Protein AF-0000000072235091 (afdb_homodimer)

Nearest PDB structures (foldseek):
  2puk-assembly2_G  TM=6.237E-01  e=8.351E-03  Spinacia oleracea
  3hyp-assembly1_A  TM=5.602E-01  e=1.014E-02  Bacteroides fragilis
  4kca-assembly1_A  TM=6.164E-01  e=2.356E-02  Bos taurus
  5xoc-assembly1_B  TM=5.215E-01  e=1.597E-02  Escherichia coli K-12
  4x43-assembly1_A  TM=4.822E-01  e=1.155E-02  Escherichia coli K-12

Radius of gyration: 35.26 Å; Cα contacts (8 Å, |Δi|>4): 481; chains: 2; bounding box: 138×72×105 Å

Sequence (340 aa):
MNLRKPPIRRGFSKASVYTVVVVVLFICLWFMSDNKWSIARLLSFSLPSCKNGKGTCFYVEGFQGCGFFRTAACLAQKLEEQHQGEVKVFVTMRSRESWPQALEETKKHIPGAEEHRTSPIVYEGCPSEDRKAPTCFKFVGGFTEFFQEATKRFGPVDLTDCAKFQAQRLMNLRKPPIRRGFSKASVYTVVVVVLFICLWFMSDNKWSIARLLSFSLPSCKNGKGTCFYVEGFQGCGFFRTAACLAQKLEEQHQGEVKVFVTMRSRESWPQALEETKKHIPGAEEHRTSPIVYEGCPSEDRKAPTCFKFVGGFTEFFQEATKRFGPVDLTDCAKFQAQRL

Solvent-accessible surface area (backbone atoms only — not comparable to full-atom values): 19218 Å² total; per-residue (Å²): 136,84,82,76,76,79,83,80,78,79,77,78,70,72,64,63,60,53,56,51,50,51,51,52,50,48,50,53,48,47,56,56,57,68,46,72,65,51,59,63,62,71,64,48,66,69,68,77,77,68,65,52,31,80,74,46,24,42,37,43,36,30,25,70,88,37,48,49,20,52,32,41,48,43,51,43,44,50,49,24,67,73,32,65,94,49,36,45,56,44,29,33,48,33,43,74,86,49,32,69,60,52,51,58,59,53,34,76,60,23,64,85,31,78,83,68,83,66,64,15,44,31,32,33,46,18,37,26,95,90,40,91,56,41,73,46,45,42,58,58,36,39,43,68,46,41,52,52,52,46,30,72,77,71,41,86,75,90,53,75,88,26,66,42,58,45,51,71,72,98,137,86,79,76,75,80,81,82,78,80,75,77,69,71,64,62,60,52,54,53,52,52,50,52,50,47,50,54,47,46,55,55,57,69,44,72,65,50,59,63,63,73,63,49,64,69,65,77,77,69,64,53,29,81,73,46,24,41,38,40,36,28,27,71,87,38,48,50,21,51,31,41,48,43,51,42,46,50,48,22,66,76,33,65,94,48,34,45,58,45,29,33,47,33,45,74,86,50,33,67,59,52,50,58,59,53,34,77,61,22,64,86,32,78,81,67,84,64,63,16,44,29,33,33,46,18,37,26,97,89,38,91,56,41,74,45,45,43,56,59,37,39,43,67,47,42,51,51,52,46,30,73,75,72,42,86,75,88,53,74,86,24,68,41,57,48,52,71,75,97

Foldseek 3Di:
DPPPDPPPPPPPDPPVVVVVVVVVVVVVVVVVVPPVVVPPVVPCPVPPPFDFDDAKEKEKEFEDPDQQSQLLVVVLVQLCVVVPPHYHYHYHYDHPVCGQVVLVVVQVQEPPCVPADDHIWMWITHHDPVDPDTPHIYGQHTSVSSQVVSCVPPNHDDRCVTVVVVVVVD/DPPPDPPPPPPPDPPVVVVVVVVVVVVVVVVVVVPVVVPPVVPCPVPPPFDFDDAKEKEKEFEDPDQQSQLLVVVLVQLCVVVPPHYHYHYHYDHPVCGQVVLVVVQVQEPPCVPADDHIWMWITHHDPVDPDTPHIYGQGTSVSSQVVSCVPPNHDDRCVTVVVVVVVD

Organism: Galdieria sulphuraria (NCBI:txid130081)

pLDDT: mean 78.65, std 23.41, range [26.77, 98.88]

Structure (mmCIF, N/CA/C/O backbone):
data_AF-0000000072235091-model_v1
#
loop_
_entity.id
_entity.type
_entity.pdbx_description
1 polymer 'Uncharacterized protein'
#
loop_
_atom_site.group_PDB
_atom_site.id
_atom_site.type_symbol
_atom_site.label_atom_id
_atom_site.label_alt_id
_atom_site.label_comp_id
_atom_site.label_asym_id
_atom_site.label_entity_id
_atom_site.label_seq_id
_atom_site.pdbx_PDB_ins_code
_atom_site.Cartn_x
_atom_site.Cartn_y
_atom_site.Cartn_z
_atom_site.occupancy
_atom_site.B_iso_or_equiv
_atom_site.auth_seq_id
_atom_site.auth_comp_id
_atom_site.auth_asym_id
_atom_site.auth_atom_id
_atom_site.pdbx_PDB_model_num
ATOM 1 N N . MET A 1 1 ? 81.375 -1.962 63.594 1 30.17 1 MET A N 1
ATOM 2 C CA . MET A 1 1 ? 81.375 -2.076 62.156 1 30.17 1 MET A CA 1
ATOM 3 C C . MET A 1 1 ? 80.312 -3.035 61.656 1 30.17 1 MET A C 1
ATOM 5 O O . MET A 1 1 ? 80.25 -4.172 62.125 1 30.17 1 MET A O 1
ATOM 9 N N . ASN A 1 2 ? 79.125 -2.416 61.125 1 31.86 2 ASN A N 1
ATOM 10 C CA . ASN A 1 2 ? 77.812 -2.715 60.688 1 31.86 2 ASN A CA 1
ATOM 11 C C . ASN A 1 2 ? 77.812 -3.648 59.469 1 31.86 2 ASN A C 1
ATOM 13 O O . ASN A 1 2 ? 78.312 -3.289 58.406 1 31.86 2 ASN A O 1
ATOM 17 N N . LEU A 1 3 ? 78.062 -4.926 59.656 1 32.47 3 LEU A N 1
ATOM 18 C CA . LEU A 1 3 ? 78.125 -5.98 58.656 1 32.47 3 LEU A CA 1
ATOM 19 C C . LEU A 1 3 ? 76.875 -6 57.812 1 32.47 3 LEU A C 1
ATOM 21 O O . LEU A 1 3 ? 75.75 -6.137 58.344 1 32.47 3 LEU A O 1
ATOM 25 N N . ARG A 1 4 ? 76.75 -5.191 56.656 1 35.38 4 ARG A N 1
ATOM 26 C CA . ARG A 1 4 ? 75.812 -4.98 55.594 1 35.38 4 ARG A CA 1
ATOM 27 C C . ARG A 1 4 ? 75.438 -6.301 54.938 1 35.38 4 ARG A C 1
ATOM 29 O O . ARG A 1 4 ? 76.312 -7.008 54.406 1 35.38 4 ARG A O 1
ATOM 36 N N . LYS A 1 5 ? 74.5 -7.109 55.531 1 38.72 5 LYS A N 1
ATOM 37 C CA . LYS A 1 5 ? 74.062 -8.391 54.969 1 38.72 5 LYS A CA 1
ATOM 38 C C . LYS A 1 5 ? 73.688 -8.25 53.5 1 38.72 5 LYS A C 1
ATOM 40 O O . LYS A 1 5 ? 73 -7.297 53.125 1 38.72 5 LYS A O 1
ATOM 45 N N . PRO A 1 6 ? 74.375 -8.812 52.469 1 41.28 6 PRO A N 1
ATOM 46 C CA . PRO A 1 6 ? 74.188 -8.68 51.031 1 41.28 6 PRO A CA 1
ATOM 47 C C . PRO A 1 6 ? 72.75 -9.141 50.625 1 41.28 6 PRO A C 1
ATOM 49 O O . PRO A 1 6 ? 72.188 -10.016 51.281 1 41.28 6 PRO A O 1
ATOM 52 N N . PRO A 1 7 ? 71.812 -8.242 50.094 1 41.94 7 PRO A N 1
ATOM 53 C CA . PRO A 1 7 ? 70.438 -8.523 49.688 1 41.94 7 PRO A CA 1
ATOM 54 C C . PRO A 1 7 ? 70.375 -9.609 48.594 1 41.94 7 PRO A C 1
ATOM 56 O O . PRO A 1 7 ? 71.188 -9.641 47.688 1 41.94 7 PRO A O 1
ATOM 59 N N . ILE A 1 8 ? 70.125 -10.891 48.969 1 36.16 8 ILE A N 1
ATOM 60 C CA . ILE A 1 8 ? 69.938 -12.055 48.094 1 36.16 8 ILE A CA 1
ATOM 61 C C . ILE A 1 8 ? 68.875 -11.789 47.062 1 36.16 8 ILE A C 1
ATOM 63 O O . ILE A 1 8 ? 67.75 -11.484 47.406 1 36.16 8 ILE A O 1
ATOM 67 N N . ARG A 1 9 ? 69.188 -11.227 45.844 1 34.44 9 ARG A N 1
ATOM 68 C CA . ARG A 1 9 ? 68.375 -10.977 44.656 1 34.44 9 ARG A CA 1
ATOM 69 C C . ARG A 1 9 ? 67.75 -12.273 44.156 1 34.44 9 ARG A C 1
ATOM 71 O O . ARG A 1 9 ? 68.438 -13.195 43.781 1 34.44 9 ARG A O 1
ATOM 78 N N . ARG A 1 10 ? 66.75 -12.93 44.844 1 35.88 10 ARG A N 1
ATOM 79 C CA . ARG A 1 10 ? 66.125 -14.141 44.375 1 35.88 10 ARG A CA 1
ATOM 80 C C . ARG A 1 10 ? 65.438 -13.898 43.031 1 35.88 10 ARG A C 1
ATOM 82 O O . ARG A 1 10 ? 64.562 -13.016 42.906 1 35.88 10 ARG A O 1
ATOM 89 N N . GLY A 1 11 ? 66.25 -13.938 41.875 1 33.22 11 GLY A N 1
ATOM 90 C CA . GLY A 1 11 ? 65.75 -13.883 40.531 1 33.22 11 GLY A CA 1
ATOM 91 C C . GLY A 1 11 ? 64.688 -14.969 40.219 1 33.22 11 GLY A C 1
ATOM 92 O O . GLY A 1 11 ? 65 -16.156 40.406 1 33.22 11 GLY A O 1
ATOM 93 N N . PHE A 1 12 ? 63.438 -14.82 40.625 1 39.56 12 PHE A N 1
ATOM 94 C CA . PHE A 1 12 ? 62.344 -15.711 40.281 1 39.56 12 PHE A CA 1
ATOM 95 C C . PHE A 1 12 ? 62.281 -15.93 38.75 1 39.56 12 PHE A C 1
ATOM 97 O O . PHE A 1 12 ? 62.375 -14.977 38 1 39.56 12 PHE A O 1
ATOM 104 N N . SER A 1 13 ? 62.781 -17.109 38.312 1 35.25 13 SER A N 1
ATOM 105 C CA . SER A 1 13 ? 62.875 -17.578 36.938 1 35.25 13 SER A CA 1
ATOM 106 C C . SER A 1 13 ? 61.5 -17.562 36.25 1 35.25 13 SER A C 1
ATOM 108 O O . SER A 1 13 ? 60.5 -17.891 36.875 1 35.25 13 SER A O 1
ATOM 110 N N . LYS A 1 14 ? 61.406 -16.781 35.125 1 48.28 14 LYS A N 1
ATOM 111 C CA . LYS A 1 14 ? 60.344 -16.484 34.156 1 48.28 14 LYS A CA 1
ATOM 112 C C . LYS A 1 14 ? 59.719 -17.766 33.594 1 48.28 14 LYS A C 1
ATOM 114 O O . LYS A 1 14 ? 58.719 -17.719 32.906 1 48.28 14 LYS A O 1
ATOM 119 N N . ALA A 1 15 ? 60.312 -18.922 33.906 1 52.16 15 ALA A N 1
ATOM 120 C CA . ALA A 1 15 ? 59.844 -20.125 33.219 1 52.16 15 ALA A CA 1
ATOM 121 C C . ALA A 1 15 ? 58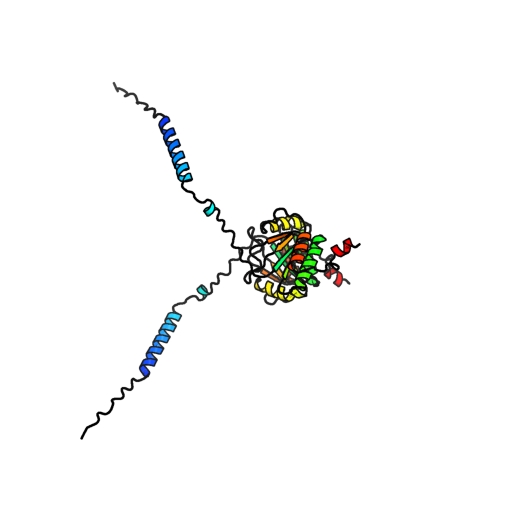.5 -20.594 33.812 1 52.16 15 ALA A C 1
ATOM 123 O O . ALA A 1 15 ? 57.688 -21.188 33.094 1 52.16 15 ALA A O 1
ATOM 124 N N . SER A 1 16 ? 58.25 -20.234 35.125 1 54.31 16 SER A N 1
ATOM 125 C CA . SER A 1 16 ? 57.062 -20.797 35.75 1 54.31 16 SER A CA 1
ATOM 126 C C . SER A 1 16 ? 55.812 -20.078 35.25 1 54.31 16 SER A C 1
ATOM 128 O O . SER A 1 16 ? 54.719 -20.688 35.188 1 54.31 16 SER A O 1
ATOM 130 N N . VAL A 1 17 ? 56.062 -18.844 34.781 1 57.44 17 VAL A N 1
ATOM 131 C CA . VAL A 1 17 ? 54.875 -18.078 34.375 1 57.44 17 VAL A CA 1
ATOM 132 C C . VAL A 1 17 ? 54.375 -18.578 33.031 1 57.44 17 VAL A C 1
ATOM 134 O O . VAL A 1 17 ? 53.156 -18.641 32.781 1 57.44 17 VAL A O 1
ATOM 137 N N . TYR A 1 18 ? 55.312 -19.266 32.219 1 60.78 18 TYR A N 1
ATOM 138 C CA . TYR A 1 18 ? 54.875 -19.656 30.891 1 60.78 18 TYR A CA 1
ATOM 139 C C . TYR A 1 18 ? 54.094 -20.969 30.953 1 60.78 18 TYR A C 1
ATOM 141 O O . TYR A 1 18 ? 53.125 -21.141 30.203 1 60.78 18 TYR A O 1
ATOM 149 N N . THR A 1 19 ? 54.406 -21.828 31.891 1 63.53 19 THR A N 1
ATOM 150 C CA . THR A 1 19 ? 53.719 -23.109 31.969 1 63.53 19 THR A CA 1
ATOM 151 C C . THR A 1 19 ? 52.312 -22.906 32.531 1 63.53 19 THR A C 1
ATOM 153 O O . THR A 1 19 ? 51.344 -23.562 32.094 1 63.53 19 THR A O 1
ATOM 156 N N . VAL A 1 20 ? 52.219 -21.875 33.406 1 62.38 20 VAL A N 1
ATOM 157 C CA . VAL A 1 20 ? 50.875 -21.641 33.969 1 62.38 20 VAL A CA 1
ATOM 158 C C . VAL A 1 20 ? 49.969 -21 32.906 1 62.38 20 VAL A C 1
ATOM 160 O O . VAL A 1 20 ? 48.812 -21.359 32.781 1 62.38 20 VAL A O 1
ATOM 163 N N . VAL A 1 21 ? 50.625 -20.281 31.984 1 63.5 21 VAL A N 1
ATOM 164 C CA . VAL A 1 21 ? 49.812 -19.609 30.953 1 63.5 21 VAL A CA 1
ATOM 165 C C . VAL A 1 21 ? 49.375 -20.641 29.922 1 63.5 21 VAL A C 1
ATOM 167 O O . VAL A 1 21 ? 48.219 -20.594 29.469 1 63.5 21 VAL A O 1
ATOM 170 N N . VAL A 1 22 ? 50.156 -21.672 29.703 1 65 22 VAL A N 1
ATOM 171 C CA . VAL A 1 22 ? 49.812 -22.672 28.688 1 65 22 VAL A CA 1
ATOM 172 C C . VAL A 1 22 ? 48.75 -23.609 29.25 1 65 22 VAL A C 1
ATOM 174 O O . VAL A 1 22 ? 47.812 -24 28.531 1 65 22 VAL A O 1
ATOM 177 N N . VAL A 1 23 ? 48.781 -23.875 30.516 1 64.06 23 VAL A N 1
ATOM 178 C CA . VAL A 1 23 ? 47.781 -24.75 31.109 1 64.06 23 VAL A CA 1
ATOM 179 C C . VAL A 1 23 ? 46.438 -24.031 31.219 1 64.06 23 VAL A C 1
ATOM 181 O O . VAL A 1 23 ? 45.375 -24.594 30.938 1 64.06 23 VAL A O 1
ATOM 184 N N . VAL A 1 24 ? 46.5 -22.688 31.484 1 63.69 24 VAL A N 1
ATOM 185 C CA . VAL A 1 24 ? 45.281 -21.906 31.547 1 63.69 24 VAL A CA 1
ATOM 186 C C . VAL A 1 24 ? 44.656 -21.781 30.141 1 63.69 24 VAL A C 1
ATOM 188 O O . VAL A 1 24 ? 43.438 -21.906 29.969 1 63.69 24 VAL A O 1
ATOM 191 N N . LEU A 1 25 ? 45.469 -21.766 29.141 1 66.56 25 LEU A N 1
ATOM 192 C CA . LEU A 1 25 ? 44.969 -21.703 27.781 1 66.56 25 LEU A CA 1
ATOM 193 C C . LEU A 1 25 ? 44.406 -23.047 27.344 1 66.56 25 LEU A C 1
ATOM 195 O O . LEU A 1 25 ? 43.375 -23.094 26.672 1 66.56 25 LEU A O 1
ATOM 199 N N . PHE A 1 26 ? 44.906 -24.156 27.781 1 66 26 PHE A N 1
ATOM 200 C CA . PHE A 1 26 ? 44.375 -25.469 27.453 1 66 26 PHE A CA 1
ATOM 201 C C . PHE A 1 26 ? 43.062 -25.719 28.203 1 66 26 PHE A C 1
ATOM 203 O O . PHE A 1 26 ? 42.125 -26.297 27.656 1 66 26 PHE A O 1
ATOM 210 N N . ILE A 1 27 ? 42.969 -25.281 29.469 1 59.31 27 ILE A N 1
ATOM 211 C CA . ILE A 1 27 ? 41.719 -25.422 30.234 1 59.31 27 ILE A CA 1
ATOM 212 C C . ILE A 1 27 ? 40.656 -24.516 29.625 1 59.31 27 ILE A C 1
ATOM 214 O O . ILE A 1 27 ? 39.5 -24.922 29.484 1 59.31 27 ILE A O 1
ATOM 218 N N . CYS A 1 28 ? 41.062 -23.281 29.141 1 57.22 28 CYS A N 1
ATOM 219 C CA . CYS A 1 28 ? 40.125 -22.406 28.469 1 57.22 28 CYS A CA 1
ATOM 220 C C . CYS A 1 28 ? 39.656 -23.016 27.141 1 57.22 28 CYS A C 1
ATOM 222 O O . CYS A 1 28 ? 38.469 -22.953 26.797 1 57.22 28 CYS A O 1
ATOM 224 N N . LEU A 1 29 ? 40.562 -23.688 26.422 1 61.59 29 LEU A N 1
ATOM 225 C CA . LEU A 1 29 ? 40.156 -24.344 25.172 1 61.59 29 LEU A CA 1
ATOM 226 C C . LEU A 1 29 ? 39.375 -25.625 25.453 1 61.59 29 LEU A C 1
ATOM 228 O O . LEU A 1 29 ? 38.438 -25.969 24.719 1 61.59 29 LEU A O 1
ATOM 232 N N . TRP A 1 30 ? 39.688 -26.422 26.469 1 54.22 30 TRP A N 1
ATOM 233 C CA . TRP A 1 30 ? 38.969 -27.625 26.844 1 54.22 30 TRP A CA 1
ATOM 234 C C . TRP A 1 30 ? 37.562 -27.266 27.375 1 54.22 30 TRP A C 1
ATOM 236 O O . TRP A 1 30 ? 36.594 -27.938 27.062 1 54.22 30 TRP A O 1
ATOM 246 N N . PHE A 1 31 ? 37.531 -26.219 28.312 1 51.47 31 PHE A N 1
ATOM 247 C CA . PHE A 1 31 ? 36.188 -25.766 28.719 1 51.47 31 PHE A CA 1
ATOM 248 C C . PHE A 1 31 ? 35.438 -25.219 27.516 1 51.47 31 PHE A C 1
ATOM 250 O O . PHE A 1 31 ? 34.219 -25.359 27.453 1 51.47 31 PHE A O 1
ATOM 257 N N . MET A 1 32 ? 36.156 -24.578 26.625 1 46.97 32 MET A N 1
ATOM 258 C CA . MET A 1 32 ? 35.469 -24.156 25.406 1 46.97 32 MET A CA 1
ATOM 259 C C . MET A 1 32 ? 35.125 -25.359 24.531 1 46.97 32 MET A C 1
ATOM 261 O O . MET A 1 32 ? 34.281 -25.266 23.641 1 46.97 32 MET A O 1
ATOM 265 N N . SER A 1 33 ? 35.938 -26.422 24.641 1 45.47 33 SER A N 1
ATOM 266 C CA . SER A 1 33 ? 35.594 -27.562 23.797 1 45.47 33 SER A CA 1
ATOM 267 C C . SER A 1 33 ? 34.375 -28.297 24.344 1 45.47 33 SER A C 1
ATOM 269 O O . SER A 1 33 ? 33.625 -28.891 23.562 1 45.47 33 SER A O 1
ATOM 271 N N . ASP A 1 34 ? 34.375 -28.656 25.672 1 43.62 34 ASP A N 1
ATOM 272 C CA . ASP A 1 34 ? 33.219 -29.438 26.078 1 43.62 34 ASP A CA 1
ATOM 273 C C . ASP A 1 34 ? 31.953 -28.594 26.031 1 43.62 34 ASP A C 1
ATOM 275 O O . ASP A 1 34 ? 30.859 -29.094 26.281 1 43.62 34 ASP A O 1
ATOM 279 N N . ASN A 1 35 ? 32.156 -27.375 26.438 1 38.69 35 ASN A N 1
ATOM 280 C CA . ASN A 1 35 ? 30.875 -26.688 26.344 1 38.69 35 ASN A CA 1
ATOM 281 C C . ASN A 1 35 ? 30.453 -26.484 24.891 1 38.69 35 ASN A C 1
ATOM 283 O O . ASN A 1 35 ? 31.016 -25.656 24.172 1 38.69 35 ASN A O 1
ATOM 287 N N . LYS A 1 36 ? 30.109 -27.609 24.188 1 39.44 36 LYS A N 1
ATOM 288 C CA . LYS A 1 36 ? 29.094 -27.453 23.141 1 39.44 36 LYS A CA 1
ATOM 289 C C . LYS A 1 36 ? 28.109 -26.344 23.484 1 39.44 36 LYS A C 1
ATOM 291 O O . LYS A 1 36 ? 27.031 -26.625 24.047 1 39.44 36 LYS A O 1
ATOM 296 N N . TRP A 1 37 ? 28.516 -25.281 24.156 1 37.91 37 TRP A N 1
ATOM 297 C CA . TRP A 1 37 ? 27.625 -24.125 24.156 1 37.91 37 TRP A CA 1
ATOM 298 C C . TRP A 1 37 ? 27.094 -23.859 22.75 1 37.91 37 TRP A C 1
ATOM 300 O O . TRP A 1 37 ? 27.844 -23.594 21.828 1 37.91 37 TRP A O 1
ATOM 310 N N . SER A 1 38 ? 26.109 -24.625 22.422 1 35.41 38 SER A N 1
ATOM 311 C CA . SER A 1 38 ? 25.266 -24.422 21.25 1 35.41 38 SER A CA 1
ATOM 312 C C . SER A 1 38 ? 25.094 -22.953 20.938 1 35.41 38 SER A C 1
ATOM 314 O O . SER A 1 38 ? 24.375 -22.234 21.656 1 35.41 38 SER A O 1
ATOM 316 N N . ILE A 1 39 ? 26.156 -22.266 20.469 1 41.25 39 ILE A N 1
ATOM 317 C CA . ILE A 1 39 ? 25.953 -21.047 19.703 1 41.25 39 ILE A CA 1
ATOM 318 C C . ILE A 1 39 ? 24.609 -21.109 18.969 1 41.25 39 ILE A C 1
ATOM 320 O O . ILE A 1 39 ? 24.047 -20.078 18.609 1 41.25 39 ILE A O 1
ATOM 324 N N . ALA A 1 40 ? 24.25 -22.344 18.766 1 39.78 40 ALA A N 1
ATOM 325 C CA . ALA A 1 40 ? 22.906 -22.406 18.203 1 39.78 40 ALA A CA 1
ATOM 326 C C . ALA A 1 40 ? 21.875 -21.828 19.156 1 39.78 40 ALA A C 1
ATOM 328 O O . ALA A 1 40 ? 20.875 -21.25 18.719 1 39.78 40 ALA A O 1
ATOM 329 N N . ARG A 1 41 ? 22.062 -21.969 20.484 1 41.66 41 ARG A N 1
ATOM 330 C CA . ARG A 1 41 ? 21.094 -21.406 21.391 1 41.66 41 ARG A CA 1
ATOM 331 C C . ARG A 1 41 ? 21.188 -19.875 21.422 1 41.66 41 ARG A C 1
ATOM 333 O O . ARG A 1 41 ? 20.188 -19.188 21.656 1 41.66 41 ARG A O 1
ATOM 340 N N . LEU A 1 42 ? 22.391 -19.234 21.422 1 42.84 42 LEU A N 1
ATOM 341 C CA . LEU A 1 42 ? 22.453 -17.781 21.453 1 42.84 42 LEU A CA 1
ATOM 342 C C . LEU A 1 42 ? 21.938 -17.203 20.141 1 42.84 42 LEU A C 1
ATOM 344 O O . LEU A 1 42 ? 21.328 -16.109 20.141 1 42.84 42 LEU A O 1
ATOM 348 N N . LEU A 1 43 ? 22.359 -17.797 19.078 1 43.19 43 LEU A N 1
ATOM 349 C CA . LEU A 1 43 ? 21.797 -17.312 17.828 1 43.19 43 LEU A CA 1
ATOM 350 C C . LEU A 1 43 ? 20.359 -17.781 17.641 1 43.19 43 LEU A C 1
ATOM 352 O O . LEU A 1 43 ? 19.859 -17.844 16.516 1 43.19 43 LEU A O 1
ATOM 356 N N . SER A 1 44 ? 19.828 -18.438 18.609 1 39.28 44 SER A N 1
ATOM 357 C CA . SER A 1 44 ? 18.375 -18.531 18.453 1 39.28 44 SER A CA 1
ATOM 358 C C . SER A 1 44 ? 17.75 -17.141 18.359 1 39.28 44 SER A C 1
ATOM 360 O O . SER A 1 44 ? 17.234 -16.625 19.359 1 39.28 44 SER A O 1
ATOM 362 N N . PHE A 1 45 ? 18.312 -16.141 17.688 1 44.12 45 PHE A N 1
ATOM 363 C CA . PHE A 1 45 ? 17.359 -15.148 17.219 1 44.12 45 PHE A CA 1
ATOM 364 C C . PHE A 1 45 ? 16.016 -15.805 16.891 1 44.12 45 PHE A C 1
ATOM 366 O O . PHE A 1 45 ? 15.914 -16.578 15.938 1 44.12 45 PHE A O 1
ATOM 373 N N . SER A 1 46 ? 15.289 -16.203 17.781 1 42.72 46 SER A N 1
ATOM 374 C CA . SER A 1 46 ? 13.922 -16.641 17.516 1 42.72 46 SER A CA 1
ATOM 375 C C . SER A 1 46 ? 13.32 -15.875 16.344 1 42.72 46 SER A C 1
ATOM 377 O O . SER A 1 46 ? 13.117 -14.664 16.406 1 42.72 46 SER A O 1
ATOM 379 N N . LEU A 1 47 ? 13.594 -16.172 15.102 1 51.22 47 LEU A N 1
ATOM 380 C CA . LEU A 1 47 ? 12.812 -15.672 13.969 1 51.22 47 LEU A CA 1
ATOM 381 C C . LEU A 1 47 ? 11.352 -15.469 14.367 1 51.22 47 LEU A C 1
ATOM 383 O O . LEU A 1 47 ? 10.75 -16.344 15.008 1 51.22 47 LEU A O 1
ATOM 387 N N . PRO A 1 48 ? 11.008 -14.25 14.602 1 57.38 48 PRO A N 1
ATOM 388 C CA . PRO A 1 48 ? 9.586 -14.109 14.945 1 57.38 48 PRO A CA 1
ATOM 389 C C . PRO A 1 48 ? 8.703 -15.102 14.195 1 57.38 48 PRO A C 1
ATOM 391 O O . PRO A 1 48 ? 8.945 -15.383 13.016 1 57.38 48 PRO A O 1
ATOM 394 N N . SER A 1 49 ? 8.109 -16.047 14.875 1 74.88 49 SER A N 1
ATOM 395 C CA . SER A 1 49 ? 7.18 -17.031 14.336 1 74.88 49 SER A CA 1
ATOM 396 C C . SER A 1 49 ? 6.191 -16.391 13.367 1 74.88 49 SER A C 1
ATOM 398 O O . SER A 1 49 ? 5.629 -15.336 13.656 1 74.88 49 SER A O 1
ATOM 400 N N . CYS A 1 50 ? 6.258 -16.703 12.102 1 83.12 50 CYS A N 1
ATOM 401 C CA . CYS A 1 50 ? 5.309 -16.281 11.078 1 83.12 50 CYS A CA 1
ATOM 402 C C . CYS A 1 50 ? 3.885 -16.672 11.469 1 83.12 50 CYS A C 1
ATOM 404 O O . CYS A 1 50 ? 3.566 -17.859 11.57 1 83.12 50 CYS A O 1
ATOM 406 N N . LYS A 1 51 ? 3.059 -15.789 11.875 1 85.81 51 LYS A N 1
ATOM 407 C CA . LYS A 1 51 ? 1.664 -16 12.25 1 85.81 51 LYS A CA 1
ATOM 408 C C . LYS A 1 51 ? 0.722 -15.289 11.281 1 85.81 51 LYS A C 1
ATOM 410 O O . LYS A 1 51 ? -0.095 -14.469 11.688 1 85.81 51 LYS A O 1
ATOM 415 N N . ASN A 1 52 ? 0.768 -15.742 10.047 1 91.06 52 ASN A N 1
ATOM 416 C CA . ASN A 1 52 ? -0.084 -15.125 9.039 1 91.06 52 ASN A CA 1
ATOM 417 C C . ASN A 1 52 ? -1.49 -15.711 9.047 1 91.06 52 ASN A C 1
ATOM 419 O O . ASN A 1 52 ? -1.712 -16.781 9.609 1 91.06 52 ASN A O 1
ATOM 423 N N . GLY A 1 53 ? -2.424 -14.859 8.555 1 90 53 GLY A N 1
ATOM 424 C CA . GLY A 1 53 ? -3.787 -15.328 8.359 1 90 53 GLY A CA 1
ATOM 425 C C . GLY A 1 53 ? -3.928 -16.281 7.191 1 90 53 GLY A C 1
ATOM 426 O O . GLY A 1 53 ? -2.949 -16.578 6.5 1 90 53 GLY A O 1
ATOM 427 N N . LYS A 1 54 ? -5.156 -16.766 7.051 1 89.19 54 LYS A N 1
ATOM 428 C CA . LYS A 1 54 ? -5.461 -17.672 5.941 1 89.19 54 LYS A CA 1
ATOM 429 C C . LYS A 1 54 ? -5.82 -16.891 4.68 1 89.19 54 LYS A C 1
ATOM 431 O O . LYS A 1 54 ? -6.168 -15.703 4.75 1 89.19 54 LYS A O 1
ATOM 436 N N . GLY A 1 55 ? -5.684 -17.594 3.467 1 92.06 55 GLY A N 1
ATOM 437 C CA . GLY A 1 55 ? -6.039 -16.969 2.197 1 92.06 55 GLY A CA 1
ATOM 438 C C . GLY A 1 55 ? -4.832 -16.625 1.347 1 92.06 55 GLY A C 1
ATOM 439 O O . GLY A 1 55 ? -3.705 -17.016 1.667 1 92.06 55 GLY A O 1
ATOM 440 N N . THR A 1 56 ? -5.121 -16.047 0.218 1 96.5 56 THR A N 1
ATOM 441 C CA . THR A 1 56 ? -4.07 -15.594 -0.688 1 96.5 56 THR A CA 1
ATOM 442 C C . THR A 1 56 ? -4.059 -14.07 -0.777 1 96.5 56 THR A C 1
ATOM 444 O O . THR A 1 56 ? -5.055 -13.461 -1.168 1 96.5 56 THR A O 1
ATOM 447 N N . CYS A 1 57 ? -3.002 -13.469 -0.33 1 96.94 57 CYS A N 1
ATOM 448 C CA . CYS A 1 57 ? -2.83 -12.023 -0.413 1 96.94 57 CYS A CA 1
ATOM 449 C C . CYS A 1 57 ? -1.556 -11.664 -1.169 1 96.94 57 CYS A C 1
ATOM 451 O O . CYS A 1 57 ? -0.46 -12.062 -0.767 1 96.94 57 CYS A O 1
ATOM 453 N N . PHE A 1 58 ? -1.708 -10.922 -2.277 1 98.12 58 PHE A N 1
ATOM 454 C CA . PHE A 1 58 ? -0.556 -10.469 -3.049 1 98.12 58 PHE A CA 1
ATOM 455 C C . PHE A 1 58 ? -0.28 -8.992 -2.795 1 98.12 58 PHE A C 1
ATOM 457 O O . PHE A 1 58 ? -1.21 -8.188 -2.701 1 98.12 58 PHE A O 1
ATOM 464 N N . TYR A 1 59 ? 0.92 -8.664 -2.664 1 98 59 TYR A N 1
ATOM 465 C CA . TYR A 1 59 ? 1.418 -7.297 -2.619 1 98 59 TYR A CA 1
ATOM 466 C C . TYR A 1 59 ? 2.223 -6.965 -3.869 1 98 59 TYR A C 1
ATOM 468 O O . TYR A 1 59 ? 3.176 -7.672 -4.207 1 98 59 TYR A O 1
ATOM 476 N N . VAL A 1 60 ? 1.795 -5.914 -4.582 1 98.5 60 VAL A N 1
ATOM 477 C CA . VAL A 1 60 ? 2.467 -5.438 -5.785 1 98.5 60 VAL A CA 1
ATOM 478 C C . VAL A 1 60 ? 2.988 -4.02 -5.562 1 98.5 60 VAL A C 1
ATOM 480 O O . VAL A 1 60 ? 2.205 -3.084 -5.387 1 98.5 60 VAL A O 1
ATOM 483 N N . GLU A 1 61 ? 4.305 -3.881 -5.516 1 98.38 61 GLU A N 1
ATOM 484 C CA . GLU A 1 61 ? 4.906 -2.568 -5.293 1 98.38 61 GLU A CA 1
ATOM 485 C C . GLU A 1 61 ? 5.801 -2.17 -6.461 1 98.38 61 GLU A C 1
ATOM 487 O O . GLU A 1 61 ? 6.551 -2.996 -6.988 1 98.38 61 GLU A O 1
ATOM 492 N N . GLY A 1 62 ? 5.695 -0.975 -6.91 1 97.88 62 GLY A N 1
ATOM 493 C CA . GLY A 1 62 ? 6.492 -0.446 -8.008 1 97.88 62 GLY A CA 1
ATOM 494 C C . GLY A 1 62 ? 6.281 1.039 -8.234 1 97.88 62 GLY A C 1
ATOM 495 O O . GLY A 1 62 ? 5.59 1.7 -7.457 1 97.88 62 GLY A O 1
ATOM 496 N N . PHE A 1 63 ? 6.891 1.58 -9.25 1 94.81 63 PHE A N 1
ATOM 497 C CA . PHE A 1 63 ? 6.719 3.014 -9.461 1 94.81 63 PHE A CA 1
ATOM 498 C C . PHE A 1 63 ? 5.773 3.279 -10.625 1 94.81 63 PHE A C 1
ATOM 500 O O . PHE A 1 63 ? 5.707 2.488 -11.57 1 94.81 63 PHE A O 1
ATOM 507 N N . GLN A 1 64 ? 5.102 4.32 -10.586 1 88.88 64 GLN A N 1
ATOM 508 C CA . GLN A 1 64 ? 3.955 4.66 -11.422 1 88.88 64 GLN A CA 1
ATOM 509 C C . GLN A 1 64 ? 4.33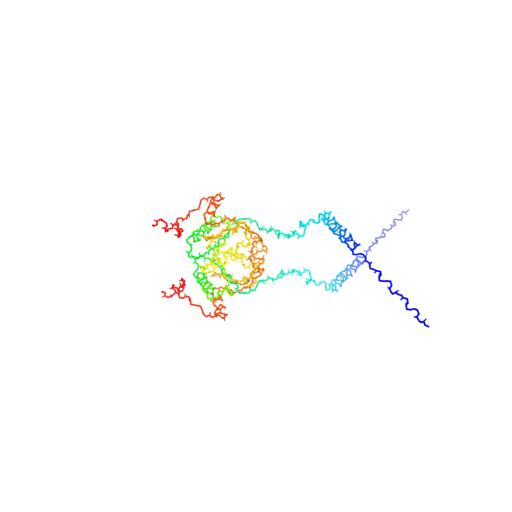6 4.652 -12.898 1 88.88 64 GLN A C 1
ATOM 511 O O . GLN A 1 64 ? 3.543 4.23 -13.75 1 88.88 64 GLN A O 1
ATOM 516 N N . GLY A 1 65 ? 5.461 5.078 -13.289 1 88.88 65 GLY A N 1
ATOM 517 C CA . GLY A 1 65 ? 5.844 5.211 -14.688 1 88.88 65 GLY A CA 1
ATOM 518 C C . GLY A 1 65 ? 6.289 3.9 -15.305 1 88.88 65 GLY A C 1
ATOM 519 O O . GLY A 1 65 ? 6.582 3.844 -16.5 1 88.88 65 GLY A O 1
ATOM 520 N N . CYS A 1 66 ? 6.34 2.855 -14.625 1 94.25 66 CYS A N 1
ATOM 521 C CA . CYS A 1 66 ? 6.812 1.56 -15.102 1 94.25 66 CYS A CA 1
ATOM 522 C C . CYS A 1 66 ? 5.676 0.765 -15.742 1 94.25 66 CYS A C 1
ATOM 524 O O . CYS A 1 66 ? 4.703 0.424 -15.062 1 94.25 66 CYS A O 1
ATOM 526 N N . GLY A 1 67 ? 5.785 0.417 -16.984 1 93.56 67 GLY A N 1
ATOM 527 C CA . GLY A 1 67 ? 4.766 -0.349 -17.688 1 93.56 67 GLY A CA 1
ATOM 528 C C . GLY A 1 67 ? 4.52 -1.715 -17.062 1 93.56 67 GLY A C 1
ATOM 529 O O . GLY A 1 67 ? 3.379 -2.172 -17 1 93.56 67 GLY A O 1
ATOM 530 N N . PHE A 1 68 ? 5.578 -2.383 -16.656 1 95.12 68 PHE A N 1
ATOM 531 C CA . PHE A 1 68 ? 5.438 -3.695 -16.031 1 95.12 68 PHE A CA 1
ATOM 532 C C . PHE A 1 68 ? 4.684 -3.592 -14.711 1 95.12 68 PHE A C 1
ATOM 534 O O . PHE A 1 68 ? 3.865 -4.453 -14.391 1 95.12 68 PHE A O 1
ATOM 541 N N . PHE A 1 69 ? 4.949 -2.527 -13.984 1 96.12 69 PHE A N 1
ATOM 542 C CA . PHE A 1 69 ? 4.188 -2.309 -12.758 1 96.12 69 PHE A CA 1
ATOM 543 C C . PHE A 1 69 ? 2.711 -2.09 -13.07 1 96.12 69 PHE A C 1
ATOM 545 O O . PHE A 1 69 ? 1.841 -2.691 -12.438 1 96.12 69 PHE A O 1
ATOM 552 N N . ARG A 1 70 ? 2.453 -1.237 -14 1 94.31 70 ARG A N 1
ATOM 553 C CA . ARG A 1 70 ? 1.066 -0.933 -14.344 1 94.31 70 ARG A CA 1
ATOM 554 C C . ARG A 1 70 ? 0.321 -2.189 -14.781 1 94.31 70 ARG A C 1
ATOM 556 O O . ARG A 1 70 ? -0.841 -2.385 -14.422 1 94.31 70 ARG A O 1
ATOM 563 N N . THR A 1 71 ? 0.97 -3.029 -15.531 1 95.5 71 THR A N 1
ATOM 564 C CA . THR A 1 71 ? 0.341 -4.266 -15.984 1 95.5 71 THR A CA 1
ATOM 565 C C . THR A 1 71 ? 0.153 -5.234 -14.82 1 95.5 71 THR A C 1
ATOM 567 O O . THR A 1 71 ? -0.871 -5.918 -14.734 1 95.5 71 THR A O 1
ATOM 570 N N . ALA A 1 72 ? 1.121 -5.336 -13.992 1 96.94 72 ALA A N 1
ATOM 571 C CA . ALA A 1 72 ? 1 -6.188 -12.812 1 96.94 72 ALA A CA 1
ATOM 572 C C . ALA A 1 72 ? -0.149 -5.727 -11.922 1 96.94 72 ALA A C 1
ATOM 574 O O . ALA A 1 72 ? -0.886 -6.547 -11.367 1 96.94 72 ALA A O 1
ATOM 575 N N . ALA A 1 73 ? -0.228 -4.438 -11.734 1 96.06 73 ALA A N 1
ATOM 576 C CA . ALA A 1 73 ? -1.332 -3.877 -10.953 1 96.06 73 ALA A CA 1
ATOM 577 C C . ALA A 1 73 ? -2.678 -4.254 -11.57 1 96.06 73 ALA A C 1
ATOM 579 O O . ALA A 1 73 ? -3.613 -4.617 -10.844 1 96.06 73 ALA A O 1
ATOM 580 N N . CYS A 1 74 ? -2.719 -4.121 -12.852 1 94.88 74 CYS A N 1
ATOM 581 C CA . CYS A 1 74 ? -3.932 -4.5 -13.57 1 94.88 74 CYS A CA 1
ATOM 582 C C . CYS A 1 74 ? -4.254 -5.973 -13.359 1 94.88 74 CYS A C 1
ATOM 584 O O . CYS A 1 74 ? -5.395 -6.328 -13.055 1 94.88 74 CYS A O 1
ATOM 586 N N . LEU A 1 75 ? -3.283 -6.84 -13.539 1 96.62 75 LEU A N 1
ATOM 587 C CA . LEU A 1 75 ? -3.443 -8.266 -13.289 1 96.62 75 LEU A CA 1
ATOM 588 C C . LEU A 1 75 ? -3.963 -8.516 -11.875 1 96.62 75 LEU A C 1
ATOM 590 O O . LEU A 1 75 ? -4.895 -9.305 -11.68 1 96.62 75 LEU A O 1
ATOM 594 N N . ALA A 1 76 ? -3.361 -7.906 -10.914 1 97.25 76 ALA A N 1
ATOM 595 C CA . ALA A 1 76 ? -3.725 -8.094 -9.508 1 97.25 76 ALA A CA 1
ATOM 596 C C . ALA A 1 76 ? -5.184 -7.719 -9.266 1 97.25 76 ALA A C 1
ATOM 598 O O . ALA A 1 76 ? -5.918 -8.461 -8.609 1 97.25 76 ALA A O 1
ATOM 599 N N . GLN A 1 77 ? -5.559 -6.613 -9.82 1 94.62 77 GLN A N 1
ATOM 600 C CA . GLN A 1 77 ? -6.93 -6.145 -9.625 1 94.62 77 GLN A CA 1
ATOM 601 C C . GLN A 1 77 ? -7.934 -7.086 -10.281 1 94.62 77 GLN A C 1
ATOM 603 O O . GLN A 1 77 ? -8.969 -7.402 -9.695 1 94.62 77 GLN A O 1
ATOM 608 N N . LYS A 1 78 ? -7.629 -7.531 -11.453 1 94.69 78 LYS A N 1
ATOM 609 C CA . LYS A 1 78 ? -8.508 -8.477 -12.133 1 94.69 78 LYS A CA 1
ATOM 610 C C . LYS A 1 78 ? -8.594 -9.797 -11.375 1 94.69 78 LYS A C 1
ATOM 612 O O . LYS A 1 78 ? -9.672 -10.391 -11.266 1 94.69 78 LYS A O 1
ATOM 617 N N . LEU A 1 79 ? -7.453 -10.234 -10.898 1 96.31 79 LEU A N 1
ATOM 618 C CA . LEU A 1 79 ? -7.41 -11.453 -10.094 1 96.31 79 LEU A CA 1
ATOM 619 C C . LEU A 1 79 ? -8.32 -11.328 -8.875 1 96.31 79 LEU A C 1
ATOM 621 O O . LEU A 1 79 ? -9.07 -12.258 -8.555 1 96.31 79 LEU A O 1
ATOM 625 N N . GLU A 1 80 ? -8.219 -10.266 -8.164 1 95.38 80 GLU A N 1
ATOM 626 C CA . GLU A 1 80 ? -9.055 -10.039 -6.992 1 95.38 80 GLU A CA 1
ATOM 627 C C . GLU A 1 80 ? -10.539 -10 -7.371 1 95.38 80 GLU A C 1
ATOM 629 O O . GLU A 1 80 ? -11.375 -10.539 -6.648 1 95.38 80 GLU A O 1
ATOM 634 N N . GLU A 1 81 ? -10.812 -9.312 -8.492 1 92.62 81 GLU A N 1
ATOM 635 C CA . GLU A 1 81 ? -12.195 -9.211 -8.961 1 92.62 81 GLU A CA 1
ATOM 636 C C . GLU A 1 81 ? -12.758 -10.586 -9.305 1 92.62 81 GLU A C 1
ATOM 638 O O . GLU A 1 81 ? -13.914 -10.891 -8.992 1 92.62 81 GLU A O 1
ATOM 643 N N . GLN A 1 82 ? -11.953 -11.375 -9.93 1 93.94 82 GLN A N 1
ATOM 644 C CA . GLN A 1 82 ? -12.398 -12.68 -10.398 1 93.94 82 GLN A CA 1
ATOM 645 C C . GLN A 1 82 ? -12.5 -13.672 -9.242 1 93.94 82 GLN A C 1
ATOM 647 O O . GLN A 1 82 ? -13.266 -14.641 -9.32 1 93.94 82 GLN A O 1
ATOM 652 N N . HIS A 1 83 ? -11.766 -13.461 -8.141 1 94.44 83 HIS A N 1
ATOM 653 C CA . HIS A 1 83 ? -11.727 -14.398 -7.023 1 94.44 83 HIS A CA 1
ATOM 654 C C . HIS A 1 83 ? -11.992 -13.688 -5.703 1 94.44 83 HIS A C 1
ATOM 656 O O . HIS A 1 83 ? -11.219 -13.82 -4.754 1 94.44 83 HIS A O 1
ATOM 662 N N . GLN A 1 84 ? -13.078 -12.953 -5.73 1 89.56 84 GLN A N 1
ATOM 663 C CA . GLN A 1 84 ? -13.469 -12.18 -4.555 1 89.56 84 GLN A CA 1
ATOM 664 C C . GLN A 1 84 ? -13.586 -13.07 -3.322 1 89.56 84 GLN A C 1
ATOM 666 O O . GLN A 1 84 ? -14.148 -14.164 -3.393 1 89.56 84 GLN A O 1
ATOM 671 N N . GLY A 1 85 ? -13.039 -12.617 -2.219 1 87.06 85 GLY A N 1
ATOM 672 C CA . GLY A 1 85 ? -13.094 -13.383 -0.982 1 87.06 85 GLY A CA 1
ATOM 673 C C . GLY A 1 85 ? -11.977 -14.406 -0.864 1 87.06 85 GLY A C 1
ATOM 674 O O . GLY A 1 85 ? -11.703 -14.914 0.225 1 87.06 85 GLY A O 1
ATOM 675 N N . GLU A 1 86 ? -11.312 -14.688 -1.936 1 92.06 86 GLU A N 1
ATOM 676 C CA . GLU A 1 86 ? -10.242 -15.68 -1.958 1 92.06 86 GLU A CA 1
ATOM 677 C C . GLU A 1 86 ? -8.875 -15.016 -2.105 1 92.06 86 GLU A C 1
ATOM 679 O O . GLU A 1 86 ? -7.902 -15.453 -1.494 1 92.06 86 GLU A O 1
ATOM 684 N N . VAL A 1 87 ? -8.891 -14.07 -2.986 1 96 87 VAL A N 1
ATOM 685 C CA . VAL A 1 87 ? -7.645 -13.375 -3.281 1 96 87 VAL A CA 1
ATOM 686 C C . VAL A 1 87 ? -7.773 -11.898 -2.906 1 96 87 VAL A C 1
ATOM 688 O O . VAL A 1 87 ? -8.742 -11.234 -3.277 1 96 87 VAL A O 1
ATOM 691 N N . LYS A 1 88 ? -6.875 -11.445 -2.109 1 94.19 88 LYS A N 1
ATOM 692 C CA . LYS A 1 88 ? -6.746 -10.016 -1.837 1 94.19 88 LYS A CA 1
ATOM 693 C C . LYS A 1 88 ? -5.449 -9.461 -2.422 1 94.19 88 LYS A C 1
ATOM 695 O O . LYS A 1 88 ? -4.422 -10.141 -2.42 1 94.19 88 LYS A O 1
ATOM 700 N N . VAL A 1 89 ? -5.531 -8.258 -2.91 1 96 89 VAL A N 1
ATOM 701 C CA . VAL A 1 89 ? -4.324 -7.684 -3.494 1 96 89 VAL A CA 1
ATOM 702 C C . VAL A 1 89 ? -4.094 -6.281 -2.93 1 96 89 VAL A C 1
ATOM 704 O O . VAL A 1 89 ? -5.051 -5.551 -2.656 1 96 89 VAL A O 1
ATOM 707 N N . PHE A 1 90 ? -2.908 -5.938 -2.68 1 94.62 90 PHE A N 1
ATOM 708 C CA . PHE A 1 90 ? -2.438 -4.637 -2.219 1 94.62 90 PHE A CA 1
ATOM 709 C C . PHE A 1 90 ? -1.434 -4.043 -3.201 1 94.62 90 PHE A C 1
ATOM 711 O O . PHE A 1 90 ? -0.29 -4.5 -3.277 1 94.62 90 PHE A O 1
ATOM 718 N N . VAL A 1 91 ? -1.932 -3.066 -3.971 1 96.56 91 VAL A N 1
ATOM 719 C CA . VAL A 1 91 ? -1.073 -2.43 -4.965 1 96.56 91 VAL A CA 1
ATOM 720 C C . VAL A 1 91 ? -0.529 -1.115 -4.41 1 96.56 91 VAL A C 1
ATOM 722 O O . VAL A 1 91 ? -1.29 -0.178 -4.16 1 96.56 91 VAL A O 1
ATOM 725 N N . THR A 1 92 ? 0.775 -1.062 -4.211 1 96.81 92 THR A N 1
ATOM 726 C CA . THR A 1 92 ? 1.415 0.132 -3.668 1 96.81 92 THR A CA 1
ATOM 727 C C . THR A 1 92 ? 2.23 0.844 -4.742 1 96.81 92 THR A C 1
ATOM 729 O O . THR A 1 92 ? 3.18 0.276 -5.289 1 96.81 92 THR A O 1
ATOM 732 N N . MET A 1 93 ? 1.893 2.055 -4.961 1 94.31 93 MET A N 1
ATOM 733 C CA . MET A 1 93 ? 2.547 2.885 -5.969 1 94.31 93 MET A CA 1
ATOM 734 C C . MET A 1 93 ? 3.564 3.82 -5.324 1 94.31 93 MET A C 1
ATOM 736 O O . MET A 1 93 ? 3.275 4.453 -4.309 1 94.31 93 MET A O 1
ATOM 740 N N . ARG A 1 94 ? 4.758 3.846 -5.902 1 93.12 94 ARG A N 1
ATOM 741 C CA . ARG A 1 94 ? 5.828 4.754 -5.508 1 93.12 94 ARG A CA 1
ATOM 742 C C . ARG A 1 94 ? 6.191 5.703 -6.645 1 93.12 94 ARG A C 1
ATOM 744 O O . ARG A 1 94 ? 5.848 5.453 -7.801 1 93.12 94 ARG A O 1
ATOM 751 N N . SER A 1 95 ? 6.832 6.812 -6.293 1 88.62 95 SER A N 1
ATOM 752 C CA . SER A 1 95 ? 7.402 7.66 -7.336 1 88.62 95 SER A CA 1
ATOM 753 C C . SER A 1 95 ? 8.695 7.066 -7.887 1 88.62 95 SER A C 1
ATOM 755 O O . SER A 1 95 ? 9.328 6.23 -7.238 1 88.62 95 SER A O 1
ATOM 757 N N . ARG A 1 96 ? 9.047 7.508 -9.078 1 90.81 96 ARG A N 1
ATOM 758 C CA . ARG A 1 96 ? 10.289 7.043 -9.68 1 90.81 96 ARG A CA 1
ATOM 759 C C . ARG A 1 96 ? 11.484 7.363 -8.789 1 90.81 96 ARG A C 1
ATOM 761 O O . ARG A 1 96 ? 12.398 6.543 -8.641 1 90.81 96 ARG A O 1
ATOM 768 N N . GLU A 1 97 ? 11.523 8.508 -8.203 1 91.06 97 GLU A N 1
ATOM 769 C CA . GLU A 1 97 ? 12.641 8.977 -7.387 1 91.06 97 GLU A CA 1
ATOM 770 C C . GLU A 1 97 ? 12.758 8.172 -6.094 1 91.06 97 GLU A C 1
ATOM 772 O O . GLU A 1 97 ? 13.859 7.926 -5.605 1 91.06 97 GLU A O 1
ATOM 777 N N . SER A 1 98 ? 11.672 7.746 -5.578 1 92.19 98 SER A N 1
ATOM 778 C CA . SER A 1 98 ? 11.672 7.082 -4.277 1 92.19 98 SER A CA 1
ATOM 779 C C . SER A 1 98 ? 11.844 5.574 -4.43 1 92.19 98 SER A C 1
ATOM 781 O O . SER A 1 98 ? 12.141 4.875 -3.459 1 92.19 98 SER A O 1
ATOM 783 N N . TRP A 1 99 ? 11.711 5.035 -5.66 1 94.81 99 TRP A N 1
ATOM 784 C CA . TRP A 1 99 ? 11.602 3.598 -5.895 1 94.81 99 TRP A CA 1
ATOM 785 C C . TRP A 1 99 ? 12.875 2.879 -5.453 1 94.81 99 TRP A C 1
ATOM 787 O O . TRP A 1 99 ? 12.812 1.876 -4.738 1 94.81 99 TRP A O 1
ATOM 797 N N . PRO A 1 100 ? 14.102 3.363 -5.828 1 95.69 100 PRO A N 1
ATOM 798 C CA . PRO A 1 100 ? 15.297 2.617 -5.426 1 95.69 100 PRO A CA 1
ATOM 799 C C . PRO A 1 100 ? 15.391 2.426 -3.914 1 95.69 100 PRO A C 1
ATOM 801 O O . PRO A 1 100 ? 15.688 1.323 -3.445 1 95.69 100 PRO A O 1
ATOM 804 N N . GLN A 1 101 ? 15.086 3.424 -3.17 1 93.75 101 GLN A N 1
ATOM 805 C CA . GLN A 1 101 ? 15.133 3.316 -1.716 1 93.75 101 GLN A CA 1
ATOM 806 C C . GLN A 1 101 ? 14 2.439 -1.189 1 93.75 101 GLN A C 1
ATOM 808 O O . GLN A 1 101 ? 14.203 1.632 -0.28 1 93.75 101 GLN A O 1
ATOM 813 N N . ALA A 1 102 ? 12.82 2.662 -1.716 1 94.19 102 ALA A N 1
ATOM 814 C CA . ALA A 1 102 ? 11.672 1.856 -1.313 1 94.19 102 ALA A CA 1
ATOM 815 C C . ALA A 1 102 ? 11.938 0.371 -1.549 1 94.19 102 ALA A C 1
ATOM 817 O O . ALA A 1 102 ? 11.586 -0.467 -0.714 1 94.19 102 ALA A O 1
ATOM 818 N N . LEU A 1 103 ? 12.547 0.046 -2.723 1 97.62 103 LEU A N 1
ATOM 819 C CA . LEU A 1 103 ? 12.844 -1.345 -3.047 1 97.62 103 LEU A CA 1
ATOM 820 C C . LEU A 1 103 ? 13.82 -1.94 -2.037 1 97.62 103 LEU A C 1
ATOM 822 O O . LEU A 1 103 ? 13.625 -3.064 -1.567 1 97.62 103 LEU A O 1
ATOM 826 N N . GLU A 1 104 ? 14.852 -1.246 -1.734 1 96.31 104 GLU A N 1
ATOM 827 C CA . GLU A 1 104 ? 15.836 -1.732 -0.778 1 96.31 104 GLU A CA 1
ATOM 828 C C . GLU A 1 104 ? 15.211 -1.968 0.593 1 96.31 104 GLU A C 1
ATOM 830 O O . GLU A 1 104 ? 15.5 -2.969 1.252 1 96.31 104 GLU A O 1
ATOM 835 N N . GLU A 1 105 ? 14.344 -1.068 1.016 1 92.81 105 GLU A N 1
ATOM 836 C CA . GLU A 1 105 ? 13.656 -1.229 2.293 1 92.81 105 GLU A CA 1
ATOM 837 C C . GLU A 1 105 ? 12.734 -2.447 2.273 1 92.81 105 GLU A C 1
ATOM 839 O O . GLU A 1 105 ? 12.688 -3.209 3.242 1 92.81 105 GLU A O 1
ATOM 844 N N . THR A 1 106 ? 12 -2.586 1.184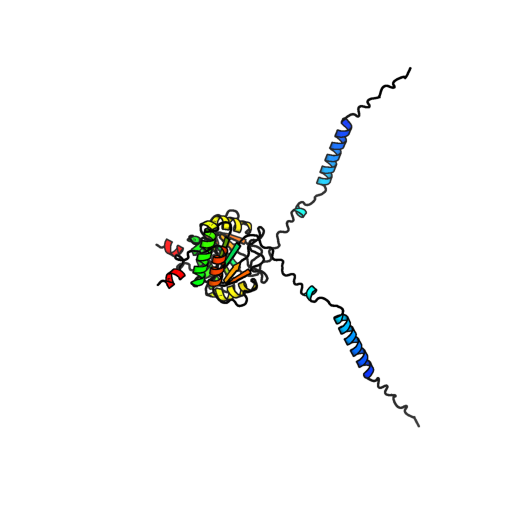 1 95.69 106 THR A N 1
ATOM 845 C CA . THR A 1 106 ? 11.07 -3.697 1.053 1 95.69 106 THR A CA 1
ATOM 846 C C . THR A 1 106 ? 11.805 -5.031 1.071 1 95.69 106 THR A C 1
ATOM 848 O O . THR A 1 106 ? 11.391 -5.969 1.761 1 95.69 106 THR A O 1
ATOM 851 N N . LYS A 1 107 ? 12.898 -5.152 0.378 1 97.31 107 LYS A N 1
ATOM 852 C CA . LYS A 1 107 ? 13.641 -6.402 0.257 1 97.31 107 LYS A CA 1
ATOM 853 C C . LYS A 1 107 ? 14.125 -6.891 1.621 1 97.31 107 LYS A C 1
ATOM 855 O O . LYS A 1 107 ? 14.281 -8.094 1.837 1 97.31 107 LYS A O 1
ATOM 860 N N . LYS A 1 108 ? 14.328 -6.039 2.58 1 94.88 108 LYS A N 1
ATOM 861 C CA . LYS A 1 108 ? 14.82 -6.387 3.912 1 94.88 108 LYS A CA 1
ATOM 862 C C . LYS A 1 108 ? 13.844 -7.316 4.629 1 94.88 108 LYS A C 1
ATOM 864 O O . LYS A 1 108 ? 14.242 -8.078 5.516 1 94.88 108 LYS A O 1
ATOM 869 N N . HIS A 1 109 ? 12.641 -7.273 4.207 1 93.5 109 HIS A N 1
ATOM 870 C CA . HIS A 1 109 ? 11.609 -7.969 4.973 1 93.5 109 HIS A CA 1
ATOM 871 C C . HIS A 1 109 ? 11.07 -9.172 4.207 1 93.5 109 HIS A C 1
ATOM 873 O O . HIS A 1 109 ? 10.164 -9.852 4.676 1 93.5 109 HIS A O 1
ATOM 879 N N . ILE A 1 110 ? 11.578 -9.43 3.072 1 96.56 110 ILE A N 1
ATOM 880 C CA . ILE A 1 110 ? 11.055 -10.492 2.227 1 96.56 110 ILE A CA 1
ATOM 881 C C . ILE A 1 110 ? 12.172 -11.484 1.894 1 96.56 110 ILE A C 1
ATOM 883 O O . ILE A 1 110 ? 12.945 -11.266 0.96 1 96.56 110 ILE A O 1
ATOM 887 N N . PRO A 1 111 ? 12.195 -12.609 2.605 1 96.25 111 PRO A N 1
ATOM 888 C CA . PRO A 1 111 ? 13.211 -13.625 2.287 1 96.25 111 PRO A CA 1
ATOM 889 C C . PRO A 1 111 ? 13.164 -14.062 0.823 1 96.25 111 PRO A C 1
ATOM 891 O O . PRO A 1 111 ? 12.086 -14.312 0.282 1 96.25 111 PRO A O 1
ATOM 894 N N . GLY A 1 112 ? 14.328 -14.078 0.189 1 97.12 112 GLY A N 1
ATOM 895 C CA . GLY A 1 112 ? 14.438 -14.516 -1.192 1 97.12 112 GLY A CA 1
ATOM 896 C C . GLY A 1 112 ? 14.445 -13.367 -2.186 1 97.12 112 GLY A C 1
ATOM 897 O O . GLY A 1 112 ? 14.664 -13.578 -3.381 1 97.12 112 GLY A O 1
ATOM 898 N N . ALA A 1 113 ? 14.266 -12.148 -1.737 1 98.31 113 ALA A N 1
ATOM 899 C CA . ALA A 1 113 ? 14.164 -11 -2.635 1 98.31 113 ALA A CA 1
ATOM 900 C C . ALA A 1 113 ? 15.5 -10.273 -2.754 1 98.31 113 ALA A C 1
ATOM 902 O O . ALA A 1 113 ? 15.586 -9.234 -3.414 1 98.31 113 ALA A O 1
ATOM 903 N N . GLU A 1 114 ? 16.484 -10.758 -2.197 1 97.75 114 GLU A N 1
ATOM 904 C CA . GLU A 1 114 ? 17.75 -10.047 -2.023 1 97.75 114 GLU A CA 1
ATOM 905 C C . GLU A 1 114 ? 18.297 -9.539 -3.357 1 97.75 114 GLU A C 1
ATOM 907 O O . GLU A 1 114 ? 18.844 -8.438 -3.434 1 97.75 114 GLU A O 1
ATOM 912 N N . GLU A 1 115 ? 18.109 -10.336 -4.363 1 97.88 115 GLU A N 1
ATOM 913 C CA . GLU A 1 115 ? 18.75 -10.008 -5.629 1 97.88 115 GLU A CA 1
ATOM 914 C C . GLU A 1 115 ? 17.797 -9.281 -6.57 1 97.88 115 GLU A C 1
ATOM 916 O O . GLU A 1 115 ? 18.172 -8.891 -7.672 1 97.88 115 GLU A O 1
ATOM 921 N N . HIS A 1 116 ? 16.578 -9.094 -6.195 1 98.44 116 HIS A N 1
ATOM 922 C CA . HIS A 1 116 ? 15.609 -8.438 -7.062 1 98.44 116 HIS A CA 1
ATOM 923 C C . HIS A 1 116 ? 15.945 -6.965 -7.246 1 98.44 116 HIS A C 1
ATOM 925 O O . HIS A 1 116 ? 16.266 -6.27 -6.277 1 98.44 116 HIS A O 1
ATOM 931 N N . ARG A 1 117 ? 15.789 -6.461 -8.469 1 97.81 117 ARG A N 1
ATOM 932 C CA . ARG A 1 117 ? 16.203 -5.086 -8.719 1 97.81 117 ARG A CA 1
ATOM 933 C C . ARG A 1 117 ? 15.195 -4.355 -9.602 1 97.81 117 ARG A C 1
ATOM 935 O O . ARG A 1 117 ? 15.367 -3.172 -9.898 1 97.81 117 ARG A O 1
ATOM 942 N N . THR A 1 118 ? 14.172 -4.988 -9.984 1 97.12 118 THR A N 1
ATOM 943 C CA . THR A 1 118 ? 13.289 -4.434 -11 1 97.12 118 THR A CA 1
ATOM 944 C C . THR A 1 118 ? 11.961 -4 -10.383 1 97.12 118 THR A C 1
ATOM 946 O O . THR A 1 118 ? 11.703 -4.258 -9.203 1 97.12 118 THR A O 1
ATOM 949 N N . SER A 1 119 ? 11.133 -3.309 -11.156 1 97.81 119 SER A N 1
ATOM 950 C CA . SER A 1 119 ? 9.742 -2.965 -10.875 1 97.81 119 SER A CA 1
ATOM 951 C C . SER A 1 119 ? 8.789 -3.76 -11.758 1 97.81 119 SER A C 1
ATOM 953 O O . SER A 1 119 ? 8.961 -3.809 -12.977 1 97.81 119 SER A O 1
ATOM 955 N N . PRO A 1 120 ? 7.859 -4.27 -11.086 1 98.44 120 PRO A N 1
ATOM 956 C CA . PRO A 1 120 ? 7.488 -4.289 -9.672 1 98.44 120 PRO A CA 1
ATOM 957 C C . PRO A 1 120 ? 8.18 -5.402 -8.891 1 98.44 120 PRO A C 1
ATOM 959 O O . PRO A 1 120 ? 8.844 -6.254 -9.484 1 98.44 120 PRO A O 1
ATOM 962 N N . ILE A 1 121 ? 8.141 -5.27 -7.59 1 98.88 121 ILE A N 1
ATOM 963 C CA . ILE A 1 121 ? 8.352 -6.422 -6.723 1 98.88 121 ILE A CA 1
ATOM 964 C C . ILE A 1 121 ? 7.008 -6.961 -6.234 1 98.88 121 ILE A C 1
ATOM 966 O O . ILE A 1 121 ? 6.125 -6.188 -5.863 1 98.88 121 ILE A O 1
ATOM 970 N N . VAL A 1 122 ? 6.848 -8.25 -6.328 1 98.88 122 VAL A N 1
ATOM 971 C CA . VAL A 1 122 ? 5.613 -8.898 -5.906 1 98.88 122 VAL A CA 1
ATOM 972 C C . VAL A 1 122 ? 5.918 -9.945 -4.832 1 98.88 122 VAL A C 1
ATOM 974 O O . VAL A 1 122 ? 6.891 -10.688 -4.945 1 98.88 122 VAL A O 1
ATOM 977 N N . TYR A 1 123 ? 5.129 -9.977 -3.773 1 98.56 123 TYR A N 1
ATOM 978 C CA . TYR A 1 123 ? 5.266 -10.93 -2.674 1 98.56 123 TYR A CA 1
ATOM 979 C C . TYR A 1 123 ? 3.912 -11.25 -2.057 1 98.56 123 TYR A C 1
ATOM 981 O O . TYR A 1 123 ? 2.895 -10.664 -2.441 1 98.56 123 TYR A O 1
ATOM 989 N N . GLU A 1 124 ? 3.926 -12.297 -1.207 1 97.94 124 GLU A N 1
ATOM 990 C CA . GLU A 1 124 ? 2.637 -12.766 -0.707 1 97.94 124 GLU A CA 1
ATOM 991 C C . GLU A 1 124 ? 2.684 -13.008 0.799 1 97.94 124 GLU A C 1
ATOM 993 O O . GLU A 1 124 ? 3.752 -13.266 1.359 1 97.94 124 GLU A O 1
ATOM 998 N N . GLY A 1 125 ? 1.563 -12.852 1.481 1 96.12 125 GLY A N 1
ATOM 999 C CA . GLY A 1 125 ? 1.301 -13.055 2.896 1 96.12 125 GLY A CA 1
ATOM 1000 C C . GLY A 1 125 ? 0.034 -12.375 3.373 1 96.12 125 GLY A C 1
ATOM 1001 O O . GLY A 1 125 ? -0.154 -11.172 3.145 1 96.12 125 GLY A O 1
ATOM 1002 N N . CYS A 1 126 ? -0.781 -13.133 4.109 1 95.69 126 CYS A N 1
ATOM 1003 C CA . CYS A 1 126 ? -2.051 -12.555 4.531 1 95.69 126 CYS A CA 1
ATOM 1004 C C . CYS A 1 126 ? -2.008 -12.156 6 1 95.69 126 CYS A C 1
ATOM 1006 O O . CYS A 1 126 ? -1.497 -12.906 6.836 1 95.69 126 CYS A O 1
ATOM 1008 N N . PRO A 1 127 ? -2.531 -10.945 6.285 1 90.56 127 PRO A N 1
ATOM 1009 C CA . PRO A 1 127 ? -2.609 -10.578 7.699 1 90.56 127 PRO A CA 1
ATOM 1010 C C . PRO A 1 127 ? -3.611 -11.43 8.477 1 90.56 127 PRO A C 1
ATOM 1012 O O . PRO A 1 127 ? -4.609 -11.883 7.91 1 90.56 127 PRO A O 1
ATOM 1015 N N . SER A 1 128 ? -3.266 -11.562 9.695 1 89.19 128 SER A N 1
ATOM 1016 C CA . SER A 1 128 ? -4.262 -12.133 10.594 1 89.19 128 SER A CA 1
ATOM 1017 C C . SER A 1 128 ? -5.289 -11.094 11.016 1 89.19 128 SER A C 1
ATOM 1019 O O . SER A 1 128 ? -5.105 -9.898 10.773 1 89.19 128 SER A O 1
ATOM 1021 N N . GLU A 1 129 ? -6.355 -11.5 11.602 1 84 129 GLU A N 1
ATOM 1022 C CA . GLU A 1 129 ? -7.473 -10.625 11.953 1 84 129 GLU A CA 1
ATOM 1023 C C . GLU A 1 129 ? -7.027 -9.523 12.914 1 84 129 GLU A C 1
ATOM 1025 O O . GLU A 1 129 ? -7.594 -8.43 12.914 1 84 129 GLU A O 1
ATOM 1030 N N . ASP A 1 130 ? -5.965 -9.766 13.602 1 83.5 130 ASP A N 1
ATOM 1031 C CA . ASP A 1 130 ? -5.57 -8.852 14.664 1 83.5 130 ASP A CA 1
ATOM 1032 C C . ASP A 1 130 ? -4.5 -7.875 14.18 1 83.5 130 ASP A C 1
ATOM 1034 O O . ASP A 1 130 ? -3.975 -7.082 14.969 1 83.5 130 ASP A O 1
ATOM 1038 N N . ARG A 1 131 ? -4.184 -7.984 12.898 1 85 131 ARG A N 1
ATOM 1039 C CA . ARG A 1 131 ? -3.129 -7.121 12.383 1 85 131 ARG A CA 1
ATOM 1040 C C . ARG A 1 131 ? -3.514 -6.543 11.023 1 85 131 ARG A C 1
ATOM 1042 O O . ARG A 1 131 ? -4.152 -7.219 10.211 1 85 131 ARG A O 1
ATOM 1049 N N . LYS A 1 132 ? -3.027 -5.395 10.781 1 86.94 132 LYS A N 1
ATOM 1050 C CA . LYS A 1 132 ? -3.266 -4.762 9.484 1 86.94 132 LYS A CA 1
ATOM 1051 C C . LYS A 1 132 ? -2.373 -5.371 8.406 1 86.94 132 LYS A C 1
ATOM 1053 O O . LYS A 1 132 ? -2.748 -5.402 7.234 1 86.94 132 LYS A O 1
ATOM 1058 N N . ALA A 1 133 ? -1.233 -5.855 8.891 1 88.88 133 ALA A N 1
ATOM 1059 C CA . ALA A 1 133 ? -0.251 -6.41 7.961 1 88.88 133 ALA A CA 1
ATOM 1060 C C . ALA A 1 133 ? 0.229 -7.781 8.422 1 88.88 133 ALA A C 1
ATOM 1062 O O . ALA A 1 133 ? 0.227 -8.078 9.617 1 88.88 133 ALA A O 1
ATOM 1063 N N . PRO A 1 134 ? 0.622 -8.594 7.453 1 91.94 134 PRO A N 1
ATOM 1064 C CA . PRO A 1 134 ? 1.198 -9.891 7.84 1 91.94 134 PRO A CA 1
ATOM 1065 C C . PRO A 1 134 ? 2.525 -9.742 8.578 1 91.94 134 PRO A C 1
ATOM 1067 O O . PRO A 1 134 ? 3.174 -8.695 8.492 1 91.94 134 PRO A O 1
ATOM 1070 N N . THR A 1 135 ? 2.898 -10.828 9.234 1 88.31 135 THR A N 1
ATOM 1071 C CA . THR A 1 135 ? 4.148 -10.82 9.984 1 88.31 135 THR A CA 1
ATOM 1072 C C . THR A 1 135 ? 5.293 -11.375 9.141 1 88.31 135 THR A C 1
ATOM 1074 O O . THR A 1 135 ? 6.465 -11.195 9.477 1 88.31 135 THR A O 1
ATOM 1077 N N . CYS A 1 136 ? 4.922 -12.039 8.094 1 92.88 136 CYS A N 1
ATOM 1078 C CA . CYS A 1 136 ? 5.941 -12.586 7.211 1 92.88 136 CYS A CA 1
ATOM 1079 C C . CYS A 1 136 ? 5.473 -12.57 5.762 1 92.88 136 CYS A C 1
ATOM 1081 O O . CYS A 1 136 ? 4.27 -12.555 5.496 1 92.88 136 CYS A O 1
ATOM 1083 N N . PHE A 1 137 ? 6.449 -12.633 4.875 1 96.62 137 PHE A N 1
ATOM 1084 C CA . PHE A 1 137 ? 6.18 -12.539 3.445 1 96.62 137 PHE A CA 1
ATOM 1085 C C . PHE A 1 137 ? 6.984 -13.57 2.672 1 96.62 137 PHE A C 1
ATOM 1087 O O . PHE A 1 137 ? 8.086 -13.953 3.086 1 96.62 137 PHE A O 1
ATOM 1094 N N . LYS A 1 138 ? 6.426 -14.047 1.637 1 97.62 138 LYS A N 1
ATOM 1095 C CA . LYS A 1 138 ? 7.094 -14.906 0.669 1 97.62 138 LYS A CA 1
ATOM 1096 C C . LYS A 1 138 ? 7.328 -14.172 -0.65 1 97.62 138 LYS A C 1
ATOM 1098 O O . LYS A 1 138 ? 6.402 -13.586 -1.209 1 97.62 138 LYS A O 1
ATOM 1103 N N . PHE A 1 139 ? 8.492 -14.305 -1.146 1 98.69 139 PHE A N 1
ATOM 1104 C CA . PHE A 1 139 ? 8.875 -13.648 -2.389 1 98.69 139 PHE A CA 1
ATOM 1105 C C . PHE A 1 139 ? 8.258 -14.352 -3.59 1 98.69 139 PHE A C 1
ATOM 1107 O O . PHE A 1 139 ? 8.305 -15.578 -3.688 1 98.69 139 PHE A O 1
ATOM 1114 N N . VAL A 1 140 ? 7.672 -13.602 -4.512 1 98.75 140 VAL A N 1
ATOM 1115 C CA . VAL A 1 140 ? 7.137 -14.133 -5.762 1 98.75 140 VAL A CA 1
ATOM 1116 C C . VAL A 1 140 ? 8.055 -13.75 -6.918 1 98.75 140 VAL A C 1
ATOM 1118 O O . VAL A 1 140 ? 8.5 -14.617 -7.68 1 98.75 140 VAL A O 1
ATOM 1121 N N . GLY A 1 141 ? 8.328 -12.422 -7.066 1 98.69 141 GLY A N 1
ATOM 1122 C CA . GLY A 1 141 ? 9.203 -11.969 -8.141 1 98.69 141 GLY A CA 1
ATOM 1123 C C . GLY A 1 141 ? 8.758 -10.656 -8.75 1 98.69 141 GLY A C 1
ATOM 1124 O O . GLY A 1 141 ? 8.227 -9.781 -8.055 1 98.69 141 GLY A O 1
ATOM 1125 N N . GLY A 1 142 ? 9.117 -10.5 -10.039 1 98.31 142 GLY A N 1
ATOM 1126 C CA . GLY A 1 142 ? 8.602 -9.383 -10.82 1 98.31 142 GLY A CA 1
ATOM 1127 C C . GLY A 1 142 ? 7.293 -9.703 -11.516 1 98.31 142 GLY A C 1
ATOM 1128 O O . GLY A 1 142 ? 6.531 -10.555 -11.062 1 98.31 142 GLY A O 1
ATOM 1129 N N . PHE A 1 143 ? 7.012 -8.969 -12.594 1 97.44 143 PHE A N 1
ATOM 1130 C CA . PHE A 1 143 ? 5.746 -9.133 -13.297 1 97.44 143 PHE A CA 1
ATOM 1131 C C . PHE A 1 143 ? 5.637 -10.531 -13.891 1 97.44 143 PHE A C 1
ATOM 1133 O O . PHE A 1 143 ? 4.609 -11.195 -13.742 1 97.44 143 PHE A O 1
ATOM 1140 N N . THR A 1 144 ? 6.703 -10.977 -14.508 1 97.19 144 THR A N 1
ATOM 1141 C CA . THR A 1 144 ? 6.641 -12.258 -15.211 1 97.19 144 THR A CA 1
ATOM 1142 C C . THR A 1 144 ? 6.375 -13.398 -14.234 1 97.19 144 THR A C 1
ATOM 1144 O O . THR A 1 144 ? 5.523 -14.25 -14.492 1 97.19 144 THR A O 1
ATOM 1147 N N . GLU A 1 145 ? 7.109 -13.43 -13.164 1 98.31 145 GLU A N 1
ATOM 1148 C CA . GLU A 1 145 ? 6.91 -14.469 -12.164 1 98.31 145 GLU A CA 1
ATOM 1149 C C . GLU A 1 145 ? 5.516 -14.383 -11.555 1 98.31 145 GLU A C 1
ATOM 1151 O O . GLU A 1 145 ? 4.883 -15.414 -11.289 1 98.31 145 GLU A O 1
ATOM 1156 N N . PHE A 1 146 ? 5.09 -13.188 -11.352 1 98.56 146 PHE A N 1
ATOM 1157 C CA . PHE A 1 146 ? 3.748 -12.992 -10.812 1 98.56 146 PHE A CA 1
ATOM 1158 C C . PHE A 1 146 ? 2.693 -13.531 -11.773 1 98.56 146 PHE A C 1
ATOM 1160 O O . PHE A 1 146 ? 1.777 -14.242 -11.359 1 98.56 146 PHE A O 1
ATOM 1167 N N . PHE A 1 147 ? 2.822 -13.18 -13.031 1 97.69 147 PHE A N 1
ATOM 1168 C CA . PHE A 1 147 ? 1.892 -13.633 -14.062 1 97.69 147 PHE A CA 1
ATOM 1169 C C . PHE A 1 147 ? 1.841 -15.156 -14.109 1 97.69 147 PHE A C 1
ATOM 1171 O O . PHE A 1 147 ? 0.758 -15.742 -14.148 1 97.69 147 PHE A O 1
ATOM 1178 N N . GLN A 1 148 ? 2.957 -15.773 -14.078 1 98.06 148 GLN A N 1
ATOM 1179 C CA . GLN A 1 148 ? 3.041 -17.234 -14.125 1 98.06 148 GLN A CA 1
ATOM 1180 C C . GLN A 1 148 ? 2.414 -17.859 -12.883 1 98.06 148 GLN A C 1
ATOM 1182 O O . GLN A 1 148 ? 1.645 -18.812 -12.992 1 98.06 148 GLN A O 1
ATOM 1187 N N . GLU A 1 149 ? 2.758 -17.344 -11.727 1 98.19 149 GLU A N 1
ATOM 1188 C CA . GLU A 1 149 ? 2.227 -17.859 -10.469 1 98.19 149 GLU A CA 1
ATOM 1189 C C . GLU A 1 149 ? 0.708 -17.719 -10.414 1 98.19 149 GLU A C 1
ATOM 1191 O O . GLU A 1 149 ? 0.009 -18.656 -10.016 1 98.19 149 GLU A O 1
ATOM 1196 N N . ALA A 1 150 ? 0.226 -16.594 -10.773 1 97.81 150 ALA A N 1
ATOM 1197 C CA . ALA A 1 150 ? -1.214 -16.344 -10.766 1 97.81 150 ALA A CA 1
ATOM 1198 C C . ALA A 1 150 ? -1.934 -17.281 -11.742 1 97.81 150 ALA A C 1
ATOM 1200 O O . ALA A 1 150 ? -2.977 -17.844 -11.414 1 97.81 150 ALA A O 1
ATOM 1201 N N . THR A 1 151 ? -1.343 -17.359 -12.922 1 97.38 151 THR A N 1
ATOM 1202 C CA . THR A 1 151 ? -1.946 -18.219 -13.938 1 97.38 151 THR A CA 1
ATOM 1203 C C . THR A 1 151 ? -1.969 -19.672 -13.477 1 97.38 151 THR A C 1
ATOM 1205 O O . THR A 1 151 ? -2.969 -20.375 -13.656 1 97.38 151 THR A O 1
ATOM 1208 N N . LYS A 1 152 ? -0.901 -20.141 -12.898 1 98 152 LYS A N 1
ATOM 1209 C CA . LYS A 1 152 ? -0.804 -21.516 -12.414 1 98 152 LYS A CA 1
ATOM 1210 C C . LYS A 1 152 ? -1.849 -21.797 -11.336 1 98 152 LYS A C 1
ATOM 1212 O O . LYS A 1 152 ? -2.502 -22.844 -11.352 1 98 152 LYS A O 1
ATOM 1217 N N . ARG A 1 153 ? -2.08 -20.875 -10.398 1 97.75 153 ARG A N 1
ATOM 1218 C CA . ARG A 1 153 ? -2.92 -21.094 -9.227 1 97.75 153 ARG A CA 1
ATOM 1219 C C . ARG A 1 153 ? -4.383 -20.797 -9.531 1 97.75 153 ARG A C 1
ATOM 1221 O O . ARG A 1 153 ? -5.281 -21.422 -8.969 1 97.75 153 ARG A O 1
ATOM 1228 N N . PHE A 1 154 ? -4.688 -19.891 -10.484 1 97.56 154 PHE A N 1
ATOM 1229 C CA . PHE A 1 154 ? -6.055 -19.391 -10.586 1 97.56 154 PHE A CA 1
ATOM 1230 C C . PHE A 1 154 ? -6.531 -19.406 -12.031 1 97.56 154 PHE A C 1
ATOM 1232 O O . PHE A 1 154 ? -7.656 -19.016 -12.328 1 97.56 154 PHE A O 1
ATOM 1239 N N . GLY A 1 155 ? -5.668 -19.781 -12.953 1 96.12 155 GLY A N 1
ATOM 1240 C CA . GLY A 1 155 ? -6.035 -19.781 -14.359 1 96.12 155 GLY A CA 1
ATOM 1241 C C . GLY A 1 155 ? -5.691 -18.484 -15.07 1 96.12 155 GLY A C 1
ATOM 1242 O O . GLY A 1 155 ? -5.215 -17.547 -14.445 1 96.12 155 GLY A O 1
ATOM 1243 N N . PRO A 1 156 ? -5.871 -18.469 -16.359 1 94 156 PRO A N 1
ATOM 1244 C CA . PRO A 1 156 ? -5.48 -17.312 -17.156 1 94 156 PRO A CA 1
ATOM 1245 C C . PRO A 1 156 ? -6.332 -16.078 -16.859 1 94 156 PRO A C 1
ATOM 1247 O O . PRO A 1 156 ? -7.535 -16.203 -16.609 1 94 156 PRO A O 1
ATOM 1250 N N . VAL A 1 157 ? -5.695 -14.945 -16.828 1 92.81 157 VAL A N 1
ATOM 1251 C CA . VAL A 1 157 ? -6.359 -13.656 -16.688 1 92.81 157 VAL A CA 1
ATOM 1252 C C . VAL A 1 157 ? -6.203 -12.852 -17.969 1 92.81 157 VAL A C 1
ATOM 1254 O O . VAL A 1 157 ? -5.105 -12.758 -18.531 1 92.81 157 VAL A O 1
ATOM 1257 N N . ASP A 1 158 ? -7.285 -12.32 -18.422 1 90.88 158 ASP A N 1
ATOM 1258 C CA . ASP A 1 158 ? -7.242 -11.516 -19.641 1 90.88 158 ASP A CA 1
ATOM 1259 C C . ASP A 1 158 ? -6.645 -10.133 -19.359 1 90.88 158 ASP A C 1
ATOM 1261 O O . ASP A 1 158 ? -7.234 -9.336 -18.641 1 90.88 158 ASP A O 1
ATOM 1265 N N . LEU A 1 159 ? -5.531 -9.805 -20.047 1 92.06 159 LEU A N 1
ATOM 1266 C CA . LEU A 1 159 ? -4.848 -8.539 -19.781 1 92.06 159 LEU A CA 1
ATOM 1267 C C . LEU A 1 159 ? -4.93 -7.617 -20.984 1 92.06 159 LEU A C 1
ATOM 1269 O O . LEU A 1 159 ? -4.191 -6.633 -21.078 1 92.06 159 LEU A O 1
ATOM 1273 N N . THR A 1 160 ? -5.773 -7.859 -21.891 1 87.69 160 THR A N 1
ATOM 1274 C CA . THR A 1 160 ? -5.848 -7.117 -23.141 1 87.69 160 THR A CA 1
ATOM 1275 C C . THR A 1 160 ? -6.191 -5.652 -22.875 1 87.69 160 THR A C 1
ATOM 1277 O O . THR A 1 160 ? -5.793 -4.77 -23.641 1 87.69 160 THR A O 1
ATOM 1280 N N . ASP A 1 161 ? -6.918 -5.328 -21.812 1 84.88 161 ASP A N 1
ATOM 1281 C CA . ASP A 1 161 ? -7.316 -3.953 -21.531 1 84.88 161 ASP A CA 1
ATOM 1282 C C . ASP A 1 161 ? -6.316 -3.268 -20.609 1 84.88 161 ASP A C 1
ATOM 1284 O O . ASP A 1 161 ? -6.508 -2.109 -20.234 1 84.88 161 ASP A O 1
ATOM 1288 N N . CYS A 1 162 ? -5.238 -3.941 -20.344 1 87.62 162 CYS A N 1
ATOM 1289 C CA . CYS A 1 162 ? -4.227 -3.359 -19.469 1 87.62 162 CYS A CA 1
ATOM 1290 C C . CYS A 1 162 ? -3.199 -2.568 -20.266 1 87.62 162 CYS A C 1
ATOM 1292 O O . CYS A 1 162 ? -2.902 -2.912 -21.422 1 87.62 162 CYS A O 1
ATOM 1294 N N . ALA A 1 163 ? -2.75 -1.26 -19.75 1 64.88 163 ALA A N 1
ATOM 1295 C CA . ALA A 1 163 ? -1.912 -0.275 -20.422 1 64.88 163 ALA A CA 1
ATOM 1296 C C . ALA A 1 163 ? -0.752 -0.951 -21.156 1 64.88 163 ALA A C 1
ATOM 1298 O O . ALA A 1 163 ? -0.453 -0.616 -22.297 1 64.88 163 ALA A O 1
ATOM 1299 N N . LYS A 1 164 ? 0.356 -1.437 -20.531 1 58.22 164 LYS A N 1
ATOM 1300 C CA . LYS A 1 164 ? 1.465 -1.934 -21.344 1 58.22 164 LYS A CA 1
ATOM 1301 C C . LYS A 1 164 ? 0.977 -2.932 -22.391 1 58.22 164 LYS A C 1
ATOM 1303 O O . LYS A 1 164 ? 1.51 -2.984 -23.5 1 58.22 164 LYS A O 1
ATOM 1308 N N . PHE A 1 165 ? 0.192 -3.805 -22.078 1 49.75 165 PHE A N 1
ATOM 1309 C CA . PHE A 1 165 ? -0.294 -4.715 -23.109 1 49.75 165 PHE A CA 1
ATOM 1310 C C . PHE A 1 165 ? -0.889 -3.941 -24.281 1 49.75 165 PHE A C 1
ATOM 1312 O O . PHE A 1 165 ? -0.8 -4.379 -25.422 1 49.75 165 PHE A O 1
ATOM 1319 N N . GLN A 1 166 ? -1.344 -2.742 -23.953 1 45.09 166 GLN A N 1
ATOM 1320 C CA . GLN A 1 166 ? -1.825 -1.99 -25.109 1 45.09 166 GLN A CA 1
ATOM 1321 C C . GLN A 1 166 ? -0.664 -1.501 -25.969 1 45.09 166 GLN A C 1
ATOM 1323 O O . GLN A 1 166 ? -0.759 -1.485 -27.203 1 45.09 166 GLN A O 1
ATOM 1328 N N . ALA A 1 167 ? 0.424 -1.044 -25.344 1 40.62 167 ALA A N 1
ATOM 1329 C CA . ALA A 1 167 ? 1.476 -0.495 -26.188 1 40.62 167 ALA A CA 1
ATOM 1330 C C . ALA A 1 167 ? 2.15 -1.595 -27.016 1 40.62 167 ALA A C 1
ATOM 1332 O O . ALA A 1 167 ? 2.662 -1.34 -28.109 1 40.62 167 ALA A O 1
ATOM 1333 N N . GLN A 1 168 ? 2.438 -2.734 -26.469 1 36.19 168 GLN A N 1
ATOM 1334 C CA . GLN A 1 168 ? 3.125 -3.689 -27.328 1 36.19 168 GLN A CA 1
ATOM 1335 C C . GLN A 1 168 ? 2.299 -4 -28.578 1 36.19 168 GLN A C 1
ATOM 1337 O O . GLN A 1 168 ? 2.83 -4.496 -29.562 1 36.19 168 GLN A O 1
ATOM 1342 N N . ARG A 1 169 ? 1.026 -3.982 -28.531 1 34.59 169 ARG A N 1
ATOM 1343 C CA . ARG A 1 169 ? 0.386 -4.211 -29.828 1 34.59 169 ARG A CA 1
ATOM 1344 C C . ARG A 1 169 ? 0.523 -2.99 -30.734 1 34.59 169 ARG A C 1
ATOM 1346 O O . ARG A 1 169 ? 0.132 -3.027 -31.891 1 34.59 169 ARG A O 1
ATOM 1353 N N . LEU A 1 170 ? 0.891 -1.854 -30.219 1 27.02 170 LEU A N 1
ATOM 1354 C CA . LEU A 1 170 ? 1.083 -0.862 -31.266 1 27.02 170 LEU A CA 1
ATOM 1355 C C . LEU A 1 170 ? 2.479 -0.976 -31.875 1 27.02 170 LEU A C 1
ATOM 1357 O O . LEU A 1 170 ? 3.455 -1.203 -31.156 1 27.02 170 LEU A O 1
ATOM 1361 N N . MET B 1 1 ? -56.875 -49.281 74.562 1 30.91 1 MET B N 1
ATOM 1362 C CA . MET B 1 1 ? -57.156 -48 73.875 1 30.91 1 MET B CA 1
ATOM 1363 C C . MET B 1 1 ? -55.875 -47.25 73.562 1 30.91 1 MET B C 1
ATOM 1365 O O . MET B 1 1 ? -55.094 -46.906 74.438 1 30.91 1 MET B O 1
ATOM 1369 N N . ASN B 1 2 ? -55.219 -47.625 72.375 1 32.75 2 ASN B N 1
ATOM 1370 C CA . ASN B 1 2 ? -53.938 -47.344 71.688 1 32.75 2 ASN B CA 1
ATOM 1371 C C . ASN B 1 2 ? -53.781 -45.875 71.375 1 32.75 2 ASN B C 1
ATOM 1373 O O . ASN B 1 2 ? -54.531 -45.344 70.562 1 32.75 2 ASN B O 1
ATOM 1377 N N . LEU B 1 3 ? -53.469 -45 72.312 1 34.25 3 LEU B N 1
ATOM 1378 C CA . LEU B 1 3 ? -53.312 -43.531 72.25 1 34.25 3 LEU B CA 1
ATOM 1379 C C . LEU B 1 3 ? -52.25 -43.188 71.25 1 34.25 3 LEU B C 1
ATOM 1381 O O . LEU B 1 3 ? -51.094 -43.594 71.375 1 34.25 3 LEU B O 1
ATOM 1385 N N . ARG B 1 4 ? -52.562 -43.031 69.938 1 38.12 4 ARG B N 1
ATOM 1386 C CA . ARG B 1 4 ? -51.812 -42.625 68.75 1 38.12 4 ARG B CA 1
ATOM 1387 C C . ARG B 1 4 ? -51.125 -41.281 68.938 1 38.12 4 ARG B C 1
ATOM 1389 O O . ARG B 1 4 ? -51.719 -40.312 69.375 1 38.12 4 ARG B O 1
ATOM 1396 N N . LYS B 1 5 ? -49.812 -41.344 69.312 1 39.91 5 LYS B N 1
ATOM 1397 C CA . LYS B 1 5 ? -48.938 -40.219 69.625 1 39.91 5 LYS B CA 1
ATOM 1398 C C . LYS B 1 5 ? -48.938 -39.219 68.438 1 39.91 5 LYS B C 1
ATOM 1400 O O . LYS B 1 5 ? -48.781 -39.625 67.312 1 39.91 5 LYS B O 1
ATOM 1405 N N . PRO B 1 6 ? -49.531 -38 68.562 1 42.47 6 PRO B N 1
ATOM 1406 C CA . PRO B 1 6 ? -49.656 -37.031 67.438 1 42.47 6 PRO B CA 1
ATOM 1407 C C . PRO B 1 6 ? -48.281 -36.625 66.875 1 42.47 6 PRO B C 1
ATOM 1409 O O . PRO B 1 6 ? -47.281 -36.656 67.562 1 42.47 6 PRO B O 1
ATOM 1412 N N . PRO B 1 7 ? -47.969 -36.812 65.562 1 42.88 7 PRO B N 1
ATOM 1413 C CA . PRO B 1 7 ? -46.719 -36.531 64.812 1 42.88 7 PRO B CA 1
ATOM 1414 C C . PRO B 1 7 ? -46.312 -35.062 64.938 1 42.88 7 PRO B C 1
ATOM 1416 O O . PRO B 1 7 ? -47.156 -34.188 64.938 1 42.88 7 PRO B O 1
ATOM 1419 N N . ILE B 1 8 ? -45.312 -34.719 65.812 1 37.09 8 ILE B N 1
ATOM 1420 C CA . ILE B 1 8 ? -44.75 -33.406 66.062 1 37.09 8 ILE B CA 1
ATOM 1421 C C . ILE B 1 8 ? -44.188 -32.844 64.75 1 37.09 8 ILE B C 1
ATOM 1423 O O . ILE B 1 8 ? -43.281 -33.438 64.125 1 37.09 8 ILE B O 1
ATOM 1427 N N . ARG B 1 9 ? -45 -32.188 63.906 1 35.72 9 ARG B N 1
ATOM 1428 C CA . ARG B 1 9 ? -44.594 -31.531 62.656 1 35.72 9 ARG B CA 1
ATOM 1429 C C . ARG B 1 9 ? -43.562 -30.438 62.906 1 35.72 9 ARG B C 1
ATOM 1431 O O . ARG B 1 9 ? -43.812 -29.531 63.719 1 35.72 9 ARG B O 1
ATOM 1438 N N . ARG B 1 10 ? -42.281 -30.734 63.094 1 34.34 10 ARG B N 1
ATOM 1439 C CA . ARG B 1 10 ? -41.156 -29.812 63.25 1 34.34 10 ARG B CA 1
ATOM 1440 C C . ARG B 1 10 ? -41.094 -28.844 62.094 1 34.34 10 ARG B C 1
ATOM 1442 O O . ARG B 1 10 ? -40.844 -29.25 60.938 1 34.34 10 ARG B O 1
ATOM 1449 N N . GLY B 1 11 ? -42.094 -27.891 61.938 1 33.09 11 GLY B N 1
ATOM 1450 C CA . GLY B 1 11 ? -42.062 -26.859 60.906 1 33.09 11 GLY B CA 1
ATOM 1451 C C . GLY B 1 11 ? -40.844 -25.969 61.031 1 33.09 11 GLY B C 1
ATOM 1452 O O . GLY B 1 11 ? -40.625 -25.312 62.062 1 33.09 11 GLY B O 1
ATOM 1453 N N . PHE B 1 12 ? -39.656 -26.469 60.656 1 39.66 12 PHE B N 1
ATOM 1454 C CA . PHE B 1 12 ? -38.469 -25.625 60.562 1 39.66 12 PHE B CA 1
ATOM 1455 C C . PHE B 1 12 ? -38.75 -24.359 59.75 1 39.66 12 PHE B C 1
ATOM 1457 O O . PHE B 1 12 ? -39.344 -24.438 58.688 1 39.66 12 PHE B O 1
ATOM 1464 N N . SER B 1 13 ? -39 -23.234 60.438 1 34.78 13 SER B N 1
ATOM 1465 C CA . SER B 1 13 ? -39.344 -21.906 59.938 1 34.78 13 SER B CA 1
ATOM 1466 C C . SER B 1 13 ? -38.281 -21.406 58.969 1 34.78 13 SER B C 1
ATOM 1468 O O . SER B 1 13 ? -37.062 -21.609 59.188 1 34.78 13 SER B O 1
ATOM 1470 N N . LYS B 1 14 ? -38.656 -21.203 57.688 1 48.75 14 LYS B N 1
ATOM 1471 C CA . LYS B 1 14 ? -38.031 -20.703 56.469 1 48.75 14 LYS B CA 1
ATOM 1472 C C . LYS B 1 14 ? -37.344 -19.375 56.719 1 48.75 14 LYS B C 1
ATOM 1474 O O . LYS B 1 14 ? -36.656 -18.844 55.812 1 48.75 14 LYS B O 1
ATOM 1479 N N . ALA B 1 15 ? -37.469 -18.859 57.938 1 50.34 15 ALA B N 1
ATOM 1480 C CA . ALA B 1 15 ? -36.938 -17.5 58.125 1 50.34 15 ALA B CA 1
ATOM 1481 C C . ALA B 1 15 ? -35.406 -17.547 58.25 1 50.34 15 ALA B C 1
ATOM 1483 O O . ALA B 1 15 ? -34.719 -16.594 57.844 1 50.34 15 ALA B O 1
ATOM 1484 N N . SER B 1 16 ? -34.906 -18.734 58.719 1 53.53 16 SER B N 1
ATOM 1485 C CA . SER B 1 16 ? -33.469 -18.734 59 1 53.53 16 SER B CA 1
ATOM 1486 C C . SER B 1 16 ? -32.656 -18.812 57.719 1 53.53 16 SER B C 1
ATOM 1488 O O . SER B 1 16 ? -31.547 -18.25 57.656 1 53.53 16 SER B O 1
ATOM 1490 N N . VAL B 1 17 ? -33.344 -19.375 56.719 1 57.62 17 VAL B N 1
ATOM 1491 C CA . VAL B 1 17 ? -32.594 -19.562 55.5 1 57.62 17 VAL B CA 1
ATOM 1492 C C . VAL B 1 17 ? -32.438 -18.219 54.781 1 57.62 17 VAL B C 1
ATOM 1494 O O . VAL B 1 17 ? -31.391 -17.938 54.188 1 57.62 17 VAL B O 1
ATOM 1497 N N . TYR B 1 18 ? -33.406 -17.266 55.125 1 59.41 18 TYR B N 1
ATOM 1498 C CA . TYR B 1 18 ? -33.344 -16.016 54.375 1 59.41 18 TYR B CA 1
ATOM 1499 C C . TYR B 1 18 ? -32.312 -15.078 54.938 1 59.41 18 TYR B C 1
ATOM 1501 O O . TYR B 1 18 ? -31.625 -14.352 54.219 1 59.41 18 TYR B O 1
ATOM 1509 N N . THR B 1 19 ? -32.094 -15.211 56.25 1 63.12 19 THR B N 1
ATOM 1510 C CA . THR B 1 19 ? -31.109 -14.312 56.875 1 63.12 19 THR B CA 1
ATOM 1511 C C . THR B 1 19 ? -29.688 -14.727 56.5 1 63.12 19 THR B C 1
ATOM 1513 O O . THR B 1 19 ? -28.828 -13.875 56.281 1 63.12 19 THR B O 1
ATOM 1516 N N . VAL B 1 20 ? -29.531 -16.062 56.344 1 62.56 20 VAL B N 1
ATOM 1517 C CA . VAL B 1 20 ? -28.188 -16.516 55.969 1 62.56 20 VAL B CA 1
ATOM 1518 C C . VAL B 1 20 ? -27.891 -16.156 54.531 1 62.56 20 VAL B C 1
ATOM 1520 O O . VAL B 1 20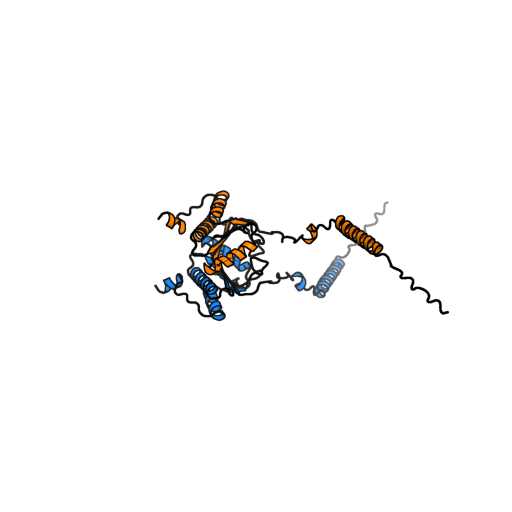 ? -26.781 -15.719 54.219 1 62.56 20 VAL B O 1
ATOM 1523 N N . VAL B 1 21 ? -28.969 -16.094 53.75 1 63.31 21 VAL B N 1
ATOM 1524 C CA . VAL B 1 21 ? -28.766 -15.773 52.312 1 63.31 21 VAL B CA 1
ATOM 1525 C C . VAL B 1 21 ? -28.5 -14.281 52.188 1 63.31 21 VAL B C 1
ATOM 1527 O O . VAL B 1 21 ? -27.625 -13.883 51.406 1 63.31 21 VAL B O 1
ATOM 1530 N N . VAL B 1 22 ? -29.047 -13.484 53.094 1 64 22 VAL B N 1
ATOM 1531 C CA . VAL B 1 22 ? -28.859 -12.039 53 1 64 22 VAL B CA 1
ATOM 1532 C C . VAL B 1 22 ? -27.484 -11.648 53.531 1 64 22 VAL B C 1
ATOM 1534 O O . VAL B 1 22 ? -26.812 -10.789 52.938 1 64 22 VAL B O 1
ATOM 1537 N N . VAL B 1 23 ? -26.984 -12.383 54.469 1 64.06 23 VAL B N 1
ATOM 1538 C CA . VAL B 1 23 ? -25.656 -12.078 55 1 64.06 23 VAL B CA 1
ATOM 1539 C C . VAL B 1 23 ? -24.578 -12.539 54.031 1 64.06 23 VAL B C 1
ATOM 1541 O O . VAL B 1 23 ? -23.594 -11.836 53.812 1 64.06 23 VAL B O 1
ATOM 1544 N N . VAL B 1 24 ? -24.859 -13.68 53.344 1 63.59 24 VAL B N 1
ATOM 1545 C CA . VAL B 1 24 ? -23.891 -14.148 52.375 1 63.59 24 VAL B CA 1
ATOM 1546 C C . VAL B 1 24 ? -23.875 -13.203 51.156 1 63.59 24 VAL B C 1
ATOM 1548 O O . VAL B 1 24 ? -22.812 -12.883 50.625 1 63.59 24 VAL B O 1
ATOM 1551 N N . LEU B 1 25 ? -24.984 -12.617 50.875 1 65.12 25 LEU B N 1
ATOM 1552 C CA . LEU B 1 25 ? -25.047 -11.656 49.781 1 65.12 25 LEU B CA 1
ATOM 1553 C C . LEU B 1 25 ? -24.375 -10.344 50.156 1 65.12 25 LEU B C 1
ATOM 1555 O O . LEU B 1 25 ? -23.688 -9.734 49.344 1 65.12 25 LEU B O 1
ATOM 1559 N N . PHE B 1 26 ? -24.438 -9.953 51.406 1 65.19 26 PHE B N 1
ATOM 1560 C CA . PHE B 1 26 ? -23.766 -8.734 51.844 1 65.19 26 PHE B CA 1
ATOM 1561 C C . PHE B 1 26 ? -22.266 -8.93 51.906 1 65.19 26 PHE B C 1
ATOM 1563 O O . PHE B 1 26 ? -21.484 -8.031 51.594 1 65.19 26 PHE B O 1
ATOM 1570 N N . ILE B 1 27 ? -21.781 -10.109 52.375 1 59.75 27 ILE B N 1
ATOM 1571 C CA . ILE B 1 27 ? -20.344 -10.398 52.406 1 59.75 27 ILE B CA 1
ATOM 1572 C C . ILE B 1 27 ? -19.812 -10.492 50.969 1 59.75 27 ILE B C 1
ATOM 1574 O O . ILE B 1 27 ? -18.719 -9.977 50.688 1 59.75 27 ILE B O 1
ATOM 1578 N N . CYS B 1 28 ? -20.641 -11.102 50.062 1 57.16 28 CYS B N 1
ATOM 1579 C CA . CYS B 1 28 ? -20.219 -11.141 48.656 1 57.16 28 CYS B CA 1
ATOM 1580 C C . CYS B 1 28 ? -20.188 -9.742 48.062 1 57.16 28 CYS B C 1
ATOM 1582 O O . CYS B 1 28 ? -19.266 -9.406 47.312 1 57.16 28 CYS B O 1
ATOM 1584 N N . LEU B 1 29 ? -21.125 -8.883 48.438 1 60.88 29 LEU B N 1
ATOM 1585 C CA . LEU B 1 29 ? -21.109 -7.508 47.969 1 60.88 29 LEU B CA 1
ATOM 1586 C C . LEU B 1 29 ? -20.016 -6.703 48.656 1 60.88 29 LEU B C 1
ATOM 1588 O O . LEU B 1 29 ? -19.391 -5.84 48.062 1 60.88 29 LEU B O 1
ATOM 1592 N N . TRP B 1 30 ? -19.75 -6.891 49.938 1 54.22 30 TRP B N 1
ATOM 1593 C CA . TRP B 1 30 ? -18.688 -6.199 50.656 1 54.22 30 TRP B CA 1
ATOM 1594 C C . TRP B 1 30 ? -17.312 -6.652 50.156 1 54.22 30 TRP B C 1
ATOM 1596 O O . TRP B 1 30 ? -16.406 -5.836 50 1 54.22 30 TRP B O 1
ATOM 1606 N N . PHE B 1 31 ? -17.109 -8.047 50.031 1 50.91 31 PHE B N 1
ATOM 1607 C CA . PHE B 1 31 ? -15.867 -8.492 49.406 1 50.91 31 PHE B CA 1
ATOM 1608 C C . PHE B 1 31 ? -15.75 -7.953 48 1 50.91 31 PHE B C 1
ATOM 1610 O O . PHE B 1 31 ? -14.648 -7.648 47.531 1 50.91 31 PHE B O 1
ATOM 1617 N N . MET B 1 32 ? -16.891 -7.879 47.312 1 46.78 32 MET B N 1
ATOM 1618 C CA . MET B 1 32 ? -16.844 -7.238 46 1 46.78 32 MET B CA 1
ATOM 1619 C C . MET B 1 32 ? -16.625 -5.734 46.125 1 46.78 32 MET B C 1
ATOM 1621 O O . MET B 1 32 ? -16.25 -5.066 45.188 1 46.78 32 MET B O 1
ATOM 1625 N N . SER B 1 33 ? -17.109 -5.172 47.281 1 45.12 33 SER B N 1
ATOM 1626 C CA . SER B 1 33 ? -16.891 -3.734 47.406 1 45.12 33 SER B CA 1
ATOM 1627 C C . SER B 1 33 ? -15.43 -3.418 47.719 1 45.12 33 SER B C 1
ATOM 1629 O O . SER B 1 33 ? -14.906 -2.383 47.281 1 45.12 33 SER B O 1
ATOM 1631 N N . ASP B 1 34 ? -14.836 -4.07 48.781 1 43.88 34 ASP B N 1
ATOM 1632 C CA . ASP B 1 34 ? -13.461 -3.662 49.062 1 43.88 34 ASP B CA 1
ATOM 1633 C C . ASP B 1 34 ? -12.523 -4.059 47.906 1 43.88 34 ASP B C 1
ATOM 1635 O O . ASP B 1 34 ? -11.336 -3.734 47.938 1 43.88 34 ASP B O 1
ATOM 1639 N N . ASN B 1 35 ? -12.82 -5.246 47.469 1 38.75 35 ASN B N 1
ATOM 1640 C CA . ASN B 1 35 ? -11.867 -5.512 46.375 1 38.75 35 ASN B CA 1
ATOM 1641 C C . ASN B 1 35 ? -12.117 -4.602 45.188 1 38.75 35 ASN B C 1
ATOM 1643 O O . ASN B 1 35 ? -13.094 -4.785 44.438 1 38.75 35 ASN B O 1
ATOM 1647 N N . LYS B 1 36 ? -11.875 -3.27 45.344 1 39.34 36 LYS B N 1
ATOM 1648 C CA . LYS B 1 36 ? -11.445 -2.518 44.188 1 39.34 36 LYS B CA 1
ATOM 1649 C C . LYS B 1 36 ? -10.648 -3.398 43.219 1 39.34 36 LYS B C 1
ATOM 1651 O O . LYS B 1 36 ? -9.414 -3.428 43.281 1 39.34 36 LYS B O 1
ATOM 1656 N N . TRP B 1 37 ? -10.945 -4.676 43.094 1 37.88 37 TRP B N 1
ATOM 1657 C CA . TRP B 1 37 ? -10.414 -5.375 41.938 1 37.88 37 TRP B CA 1
ATOM 1658 C C . TRP B 1 37 ? -10.586 -4.531 40.656 1 37.88 37 TRP B C 1
ATOM 1660 O O . TRP B 1 37 ? -11.703 -4.211 40.281 1 37.88 37 TRP B O 1
ATOM 1670 N N . SER B 1 38 ? -9.711 -3.598 40.562 1 35.56 38 SER B N 1
ATOM 1671 C CA . SER B 1 38 ? -9.492 -2.801 39.375 1 35.56 38 SER B CA 1
ATOM 1672 C C . SER B 1 38 ? -9.758 -3.617 38.094 1 35.56 38 SER B C 1
ATOM 1674 O O . SER B 1 38 ? -8.969 -4.496 37.75 1 35.56 38 SER B O 1
ATOM 1676 N N . ILE B 1 39 ? -11.047 -3.951 37.812 1 41.22 39 ILE B N 1
ATOM 1677 C CA . ILE B 1 39 ? -11.406 -4.246 36.438 1 41.22 39 ILE B CA 1
ATOM 1678 C C . ILE B 1 39 ? -10.477 -3.494 35.5 1 41.22 39 ILE B C 1
ATOM 1680 O O . ILE B 1 39 ? -10.297 -3.895 34.344 1 41.22 39 ILE B O 1
ATOM 1684 N N . ALA B 1 40 ? -10 -2.422 36.031 1 39.97 40 ALA B N 1
ATOM 1685 C CA . ALA B 1 40 ? -9 -1.772 35.188 1 39.97 40 ALA B CA 1
ATOM 1686 C C . ALA B 1 40 ? -7.801 -2.686 34.969 1 39.97 40 ALA B C 1
ATOM 1688 O O . ALA B 1 40 ? -7.168 -2.637 33.906 1 39.97 40 ALA B O 1
ATOM 1689 N N . ARG B 1 41 ? -7.438 -3.535 35.969 1 41.84 41 ARG B N 1
ATOM 1690 C CA . ARG B 1 41 ? -6.297 -4.418 35.75 1 41.84 41 ARG B CA 1
ATOM 1691 C C . ARG B 1 41 ? -6.652 -5.539 34.781 1 41.84 41 ARG B C 1
ATOM 1693 O O . ARG B 1 41 ? -5.789 -6.035 34.031 1 41.84 41 ARG B O 1
ATOM 1700 N N . LEU B 1 42 ? -7.852 -6.191 34.844 1 43.38 42 LEU B N 1
ATOM 1701 C CA . LEU B 1 42 ? -8.156 -7.258 33.906 1 43.38 42 LEU B CA 1
ATOM 1702 C C . LEU B 1 42 ? -8.328 -6.699 32.5 1 43.38 42 LEU B C 1
ATOM 1704 O O . LEU B 1 42 ? -7.992 -7.363 31.5 1 43.38 42 LEU B O 1
ATOM 1708 N N . LEU B 1 43 ? -9.055 -5.609 32.406 1 43.31 43 LEU B N 1
ATOM 1709 C CA . LEU B 1 43 ? -9.125 -5.004 31.094 1 43.31 43 LEU B CA 1
ATOM 1710 C C . LEU B 1 43 ? -7.824 -4.297 30.734 1 43.31 43 LEU B C 1
ATOM 1712 O O . LEU B 1 43 ? -7.812 -3.385 29.906 1 43.31 43 LEU B O 1
ATOM 1716 N N . SER B 1 44 ? -6.848 -4.402 31.562 1 39.5 44 SER B N 1
ATOM 1717 C CA . SER B 1 44 ? -5.59 -3.992 30.953 1 39.5 44 SER B CA 1
ATOM 1718 C C . SER B 1 44 ? -5.309 -4.785 29.672 1 39.5 44 SER B C 1
ATOM 1720 O O . SER B 1 44 ? -4.562 -5.77 29.703 1 39.5 44 SER B O 1
ATOM 1722 N N . PHE B 1 45 ? -6.27 -5.09 28.812 1 44.44 45 PHE B N 1
ATOM 1723 C CA . PHE B 1 45 ? -5.785 -5.297 27.453 1 44.44 45 PHE B CA 1
ATOM 1724 C C . PHE B 1 45 ? -4.586 -4.402 27.156 1 44.44 45 PHE B C 1
ATOM 1726 O O . PHE B 1 45 ? -4.719 -3.18 27.094 1 44.44 45 PHE B O 1
ATOM 1733 N N . SER B 1 46 ? -3.518 -4.641 27.688 1 42.81 46 SER B N 1
ATOM 1734 C CA . SER B 1 46 ? -2.303 -3.947 27.281 1 42.81 46 SER B CA 1
ATOM 1735 C C . SER B 1 46 ? -2.373 -3.541 25.812 1 42.81 46 SER B C 1
ATOM 1737 O O . SER B 1 46 ? -2.389 -4.398 24.922 1 42.81 46 SER B O 1
ATOM 1739 N N . LEU B 1 47 ? -3.068 -2.525 25.391 1 51.19 47 LEU B N 1
ATOM 1740 C CA . LEU B 1 47 ? -2.906 -1.947 24.062 1 51.19 47 LEU B CA 1
ATOM 1741 C C . LEU B 1 47 ? -1.475 -2.119 23.578 1 51.19 47 LEU B C 1
ATOM 1743 O O . LEU B 1 47 ? -0.522 -1.869 24.312 1 51.19 47 LEU B O 1
ATOM 1747 N N . PRO B 1 48 ? -1.299 -3.064 22.703 1 57.16 48 PRO B N 1
ATOM 1748 C CA . PRO B 1 48 ? 0.085 -3.162 22.234 1 57.16 48 PRO B CA 1
ATOM 1749 C C . PRO B 1 48 ? 0.771 -1.803 22.125 1 57.16 48 PRO B C 1
ATOM 1751 O O . PRO B 1 48 ? 0.143 -0.819 21.719 1 57.16 48 PRO B O 1
ATOM 1754 N N . SER B 1 49 ? 1.742 -1.525 22.969 1 74.62 49 SER B N 1
ATOM 1755 C CA . SER B 1 49 ? 2.555 -0.313 22.969 1 74.62 49 SER B CA 1
ATOM 1756 C C . SER B 1 49 ? 2.941 0.09 21.547 1 74.62 49 SER B C 1
ATOM 1758 O O . SER B 1 49 ? 3.396 -0.744 20.766 1 74.62 49 SER B O 1
ATOM 1760 N N . CYS B 1 50 ? 2.424 1.188 21.047 1 83.06 50 CYS B N 1
ATOM 1761 C CA . CYS B 1 50 ? 2.795 1.78 19.766 1 83.06 50 CYS B CA 1
ATOM 1762 C C . CYS B 1 50 ? 4.293 2.043 19.688 1 83.06 50 CYS B C 1
ATOM 1764 O O . CYS B 1 50 ? 4.816 2.873 20.438 1 83.06 50 CYS B O 1
ATOM 1766 N N . LYS B 1 51 ? 5.051 1.276 19.016 1 85.75 51 LYS B N 1
ATOM 1767 C CA . LYS B 1 51 ? 6.488 1.422 18.828 1 85.75 51 LYS B CA 1
ATOM 1768 C C . LYS B 1 51 ? 6.824 1.744 17.375 1 85.75 51 LYS B C 1
ATOM 1770 O O . LYS B 1 51 ? 7.52 0.978 16.703 1 85.75 51 LYS B O 1
ATOM 1775 N N . ASN B 1 52 ? 6.41 2.945 16.969 1 91.31 52 ASN B N 1
ATOM 1776 C CA . ASN B 1 52 ? 6.672 3.354 15.594 1 91.31 52 ASN B CA 1
ATOM 1777 C C . ASN B 1 52 ? 8.047 3.996 15.453 1 91.31 52 ASN B C 1
ATOM 1779 O O . ASN B 1 52 ? 8.664 4.387 16.438 1 91.31 52 ASN B O 1
ATOM 1783 N N . GLY B 1 53 ? 8.547 3.92 14.195 1 90.19 53 GLY B N 1
ATOM 1784 C CA . GLY B 1 53 ? 9.781 4.617 13.859 1 90.19 53 GLY B CA 1
ATOM 1785 C C . GLY B 1 53 ? 9.617 6.125 13.789 1 90.19 53 GLY B C 1
ATOM 1786 O O . GLY B 1 53 ? 8.508 6.641 13.969 1 90.19 53 GLY B O 1
ATOM 1787 N N . LYS B 1 54 ? 10.75 6.766 13.578 1 89 54 LYS B N 1
ATOM 1788 C CA . LYS B 1 54 ? 10.75 8.219 13.445 1 89 54 LYS B CA 1
ATOM 1789 C C . LYS B 1 54 ? 10.438 8.641 12.008 1 89 54 LYS B C 1
ATOM 1791 O O . LYS B 1 54 ? 10.57 7.836 11.086 1 89 54 LYS B O 1
ATOM 1796 N N . GLY B 1 55 ? 9.953 9.945 11.828 1 92 55 GLY B N 1
ATOM 1797 C CA . GLY B 1 55 ? 9.656 10.477 10.508 1 92 55 GLY B CA 1
ATOM 1798 C C . GLY B 1 55 ? 8.172 10.625 10.242 1 92 55 GLY B C 1
ATOM 1799 O O . GLY B 1 55 ? 7.355 10.469 11.148 1 92 55 GLY B O 1
ATOM 1800 N N . THR B 1 56 ? 7.879 11.094 9.062 1 96.44 56 THR B N 1
ATOM 1801 C CA . THR B 1 56 ? 6.492 11.234 8.633 1 96.44 56 THR B CA 1
ATOM 1802 C C . THR B 1 56 ? 6.176 10.242 7.512 1 96.44 56 THR B C 1
ATOM 1804 O O . THR B 1 56 ? 6.809 10.273 6.453 1 96.44 56 THR B O 1
ATOM 1807 N N . CYS B 1 57 ? 5.297 9.328 7.766 1 96.81 57 CYS B N 1
ATOM 1808 C CA . CYS B 1 57 ? 4.855 8.359 6.766 1 96.81 57 CYS B CA 1
ATOM 1809 C C . CYS B 1 57 ? 3.346 8.422 6.574 1 96.81 57 CYS B C 1
ATOM 1811 O O . CYS B 1 57 ? 2.586 8.211 7.523 1 96.81 57 CYS B O 1
ATOM 1813 N N . PHE B 1 58 ? 2.914 8.727 5.336 1 98.06 58 PHE B N 1
ATOM 1814 C CA . PHE B 1 58 ? 1.491 8.758 5.02 1 98.06 58 PHE B CA 1
ATOM 1815 C C . PHE B 1 58 ? 1.084 7.516 4.238 1 98.06 58 PHE B C 1
ATOM 1817 O O . PHE B 1 58 ? 1.817 7.066 3.355 1 98.06 58 PHE B O 1
ATOM 1824 N N . TYR B 1 59 ? -0.012 6.988 4.555 1 97.94 59 TYR B N 1
ATOM 1825 C CA . TYR B 1 59 ? -0.684 5.93 3.809 1 97.94 59 TYR B CA 1
ATOM 1826 C C . TYR B 1 59 ? -1.961 6.449 3.156 1 97.94 59 TYR B C 1
ATOM 1828 O O . TYR B 1 59 ? -2.828 7.004 3.834 1 97.94 59 TYR B O 1
ATOM 1836 N N . VAL B 1 60 ? -2.033 6.309 1.826 1 98.5 60 VAL B N 1
ATOM 1837 C CA . VAL B 1 60 ? -3.199 6.715 1.049 1 98.5 60 VAL B CA 1
ATOM 1838 C C . VAL B 1 60 ? -3.83 5.492 0.387 1 98.5 60 VAL B C 1
ATOM 1840 O O . VAL B 1 60 ? -3.219 4.863 -0.48 1 98.5 60 VAL B O 1
ATOM 1843 N N . GLU B 1 61 ? -5.023 5.133 0.84 1 98.38 61 GLU B N 1
ATOM 1844 C CA . GLU B 1 61 ? -5.711 3.971 0.282 1 98.38 61 GLU B CA 1
ATOM 1845 C C . GLU B 1 61 ? -7.051 4.363 -0.331 1 98.38 61 GLU B C 1
ATOM 1847 O O . GLU B 1 61 ? -7.785 5.172 0.239 1 98.38 61 GLU B O 1
ATOM 1852 N N . GLY B 1 62 ? -7.336 3.879 -1.481 1 97.94 62 GLY B N 1
ATOM 1853 C CA . GLY B 1 62 ? -8.578 4.152 -2.184 1 97.94 62 GLY B CA 1
ATOM 1854 C C . GLY B 1 62 ? -8.742 3.332 -3.451 1 97.94 62 GLY B C 1
ATOM 1855 O O . GLY B 1 62 ? -7.926 2.453 -3.734 1 97.94 62 GLY B O 1
ATOM 1856 N N . PHE B 1 63 ? -9.797 3.574 -4.191 1 94.94 63 PHE B N 1
ATOM 1857 C CA . PHE B 1 63 ? -9.977 2.771 -5.395 1 94.94 63 PHE B CA 1
ATOM 1858 C C . PHE B 1 63 ? -9.633 3.578 -6.641 1 94.94 63 PHE B C 1
ATOM 1860 O O . PHE B 1 63 ? -9.805 4.801 -6.66 1 94.94 63 PHE B O 1
ATOM 1867 N N . GLN B 1 64 ? -9.195 2.947 -7.629 1 89.12 64 GLN B N 1
ATOM 1868 C CA . GLN B 1 64 ? -8.547 3.51 -8.812 1 89.12 64 GLN B CA 1
ATOM 1869 C C . GLN B 1 64 ? -9.477 4.488 -9.523 1 89.12 64 GLN B C 1
ATOM 1871 O O . GLN B 1 64 ? -9.023 5.512 -10.047 1 89.12 64 GLN B O 1
ATOM 1876 N N . GLY B 1 65 ? -10.727 4.273 -9.602 1 88.75 65 GLY B N 1
ATOM 1877 C CA . GLY B 1 65 ? -11.648 5.102 -10.359 1 88.75 65 GLY B CA 1
ATOM 1878 C C . GLY B 1 65 ? -12.062 6.363 -9.625 1 88.75 65 GLY B C 1
ATOM 1879 O O . GLY B 1 65 ? -12.789 7.195 -10.172 1 88.75 65 GLY B O 1
ATOM 1880 N N . CYS B 1 66 ? -11.664 6.59 -8.469 1 94.25 66 CYS B N 1
ATOM 1881 C CA . CYS B 1 66 ? -12.047 7.73 -7.648 1 94.25 66 CYS B CA 1
ATOM 1882 C C . CYS B 1 66 ? -11.133 8.922 -7.91 1 94.25 66 CYS B C 1
ATOM 1884 O O . CYS B 1 66 ? -9.93 8.852 -7.66 1 94.25 66 CYS B O 1
ATOM 1886 N N . GLY B 1 67 ? -11.656 10.023 -8.352 1 93.5 67 GLY B N 1
ATOM 1887 C CA . GLY B 1 67 ? -10.883 11.219 -8.625 1 93.5 67 GLY B CA 1
ATOM 1888 C C . GLY B 1 67 ? -10.18 11.766 -7.398 1 93.5 67 GLY B C 1
ATOM 1889 O O . GLY B 1 67 ? -9.039 12.234 -7.484 1 93.5 67 GLY B O 1
ATOM 1890 N N . PHE B 1 68 ? -10.852 11.742 -6.258 1 95.06 68 PHE B N 1
ATOM 1891 C CA . PHE B 1 68 ? -10.242 12.227 -5.023 1 95.06 68 PHE B CA 1
ATOM 1892 C C . PHE B 1 68 ? -9.062 11.359 -4.617 1 95.06 68 PHE B C 1
ATOM 1894 O O . PHE B 1 68 ? -8.047 11.867 -4.145 1 95.06 68 PHE B O 1
ATOM 1901 N N . PHE B 1 69 ? -9.188 10.07 -4.84 1 96.12 69 PHE B N 1
ATOM 1902 C CA . PHE B 1 69 ? -8.055 9.195 -4.578 1 96.12 69 PHE B CA 1
ATOM 1903 C C . PHE B 1 69 ? -6.891 9.523 -5.496 1 96.12 69 PHE B C 1
ATOM 1905 O O . PHE B 1 69 ? -5.75 9.641 -5.043 1 96.12 69 PHE B O 1
ATOM 1912 N N . ARG B 1 70 ? -7.168 9.641 -6.75 1 94.38 70 ARG B N 1
ATOM 1913 C CA . ARG B 1 70 ? -6.105 9.922 -7.715 1 94.38 70 ARG B CA 1
ATOM 1914 C C . ARG B 1 70 ? -5.387 11.219 -7.375 1 94.38 70 ARG B C 1
ATOM 1916 O O . ARG B 1 70 ? -4.16 11.305 -7.484 1 94.38 70 ARG B O 1
ATOM 1923 N N . THR B 1 71 ? -6.129 12.211 -6.965 1 95.31 71 THR B N 1
ATOM 1924 C CA . THR B 1 71 ? -5.523 13.492 -6.609 1 95.31 71 THR B CA 1
ATOM 1925 C C . THR B 1 71 ? -4.727 13.367 -5.312 1 95.31 71 THR B C 1
ATOM 1927 O O . THR B 1 71 ? -3.648 13.953 -5.188 1 95.31 71 THR B O 1
ATOM 1930 N N . ALA B 1 72 ? -5.258 12.672 -4.375 1 96.88 72 ALA B N 1
ATOM 1931 C CA . ALA B 1 72 ? -4.531 12.445 -3.129 1 96.88 72 ALA B CA 1
ATOM 1932 C C . ALA B 1 72 ? -3.223 11.703 -3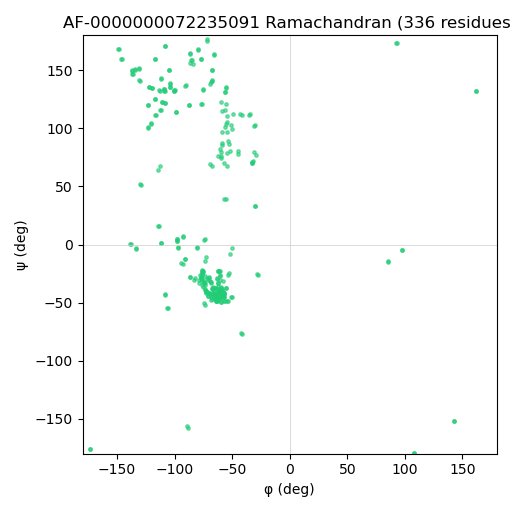.385 1 96.88 72 ALA B C 1
ATOM 1934 O O . ALA B 1 72 ? -2.197 12.008 -2.771 1 96.88 72 ALA B O 1
ATOM 1935 N N . ALA B 1 73 ? -3.305 10.703 -4.215 1 95.94 73 ALA B N 1
ATOM 1936 C CA . ALA B 1 73 ? -2.1 9.969 -4.59 1 95.94 73 ALA B CA 1
ATOM 1937 C C . ALA B 1 73 ? -1.061 10.891 -5.211 1 95.94 73 ALA B C 1
ATOM 1939 O O . ALA B 1 73 ? 0.13 10.797 -4.902 1 95.94 73 ALA B O 1
ATOM 1940 N N . CYS B 1 74 ? -1.548 11.719 -6.082 1 94.81 74 CYS B N 1
ATOM 1941 C CA . CYS B 1 74 ? -0.671 12.703 -6.711 1 94.81 74 CYS B CA 1
ATOM 1942 C C . CYS B 1 74 ? -0.041 13.617 -5.672 1 94.81 74 CYS B C 1
ATOM 1944 O O . CYS B 1 74 ? 1.171 13.844 -5.688 1 94.81 74 CYS B O 1
ATOM 1946 N N . LEU B 1 75 ? -0.84 14.164 -4.781 1 96.56 75 LEU B N 1
ATOM 1947 C CA . LEU B 1 75 ? -0.349 15 -3.689 1 96.56 75 LEU B CA 1
ATOM 1948 C C . LEU B 1 75 ? 0.721 14.266 -2.887 1 96.56 75 LEU B C 1
ATOM 1950 O O . LEU B 1 75 ? 1.776 14.828 -2.59 1 96.56 75 LEU B O 1
ATOM 1954 N N . ALA B 1 76 ? 0.455 13.062 -2.516 1 97.19 76 ALA B N 1
ATOM 1955 C CA . ALA B 1 76 ? 1.37 12.258 -1.706 1 97.19 76 ALA B CA 1
ATOM 1956 C C . ALA B 1 76 ? 2.717 12.094 -2.404 1 97.19 76 ALA B C 1
ATOM 1958 O O . ALA B 1 76 ? 3.77 12.258 -1.783 1 97.19 76 ALA B O 1
ATOM 1959 N N . GLN B 1 77 ? 2.65 11.789 -3.66 1 94.44 77 GLN B N 1
ATOM 1960 C CA . GLN B 1 77 ? 3.879 11.57 -4.414 1 94.44 77 GLN B CA 1
ATOM 1961 C C . GLN B 1 77 ? 4.688 12.859 -4.531 1 94.44 77 GLN B C 1
ATOM 1963 O O . GLN B 1 77 ? 5.91 12.852 -4.375 1 94.44 77 GLN B O 1
ATOM 1968 N N . LYS B 1 78 ? 4.023 13.945 -4.785 1 94.44 78 LYS B N 1
ATOM 1969 C CA . LYS B 1 78 ? 4.715 15.227 -4.863 1 94.44 78 LYS B CA 1
ATOM 1970 C C . LYS B 1 78 ? 5.324 15.602 -3.516 1 94.44 78 LYS B C 1
ATOM 1972 O O . LYS B 1 78 ? 6.441 16.125 -3.459 1 94.44 78 LYS B O 1
ATOM 1977 N N . LEU B 1 79 ? 4.562 15.375 -2.467 1 96.19 79 LEU B N 1
ATOM 1978 C CA . LEU B 1 79 ? 5.059 15.625 -1.119 1 96.19 79 LEU B CA 1
ATOM 1979 C C . LEU B 1 79 ? 6.34 14.844 -0.853 1 96.19 79 LEU B C 1
ATOM 1981 O O . LEU B 1 79 ? 7.305 15.391 -0.313 1 96.19 79 LEU B O 1
ATOM 1985 N N . GLU B 1 80 ? 6.352 13.602 -1.155 1 95.12 80 GLU B N 1
ATOM 1986 C CA . GLU B 1 80 ? 7.531 12.773 -0.959 1 95.12 80 GLU B CA 1
ATOM 1987 C C . GLU B 1 80 ? 8.711 13.273 -1.789 1 95.12 80 GLU B C 1
ATOM 1989 O O . GLU B 1 80 ? 9.852 13.289 -1.318 1 95.12 80 GLU B O 1
ATOM 1994 N N . GLU B 1 81 ? 8.383 13.633 -3.045 1 92.19 81 GLU B N 1
ATOM 1995 C CA . GLU B 1 81 ? 9.422 14.148 -3.932 1 92.19 81 GLU B CA 1
ATOM 1996 C C . GLU B 1 81 ? 10.031 15.43 -3.381 1 92.19 81 GLU B C 1
ATOM 1998 O O . GLU B 1 81 ? 11.25 15.625 -3.441 1 92.19 81 GLU B O 1
ATOM 2003 N N . GLN B 1 82 ? 9.195 16.266 -2.873 1 93.75 82 GLN B N 1
ATOM 2004 C CA . GLN B 1 82 ? 9.633 17.578 -2.396 1 93.75 82 GLN B CA 1
ATOM 2005 C C . GLN B 1 82 ? 10.359 17.453 -1.061 1 93.75 82 GLN B C 1
ATOM 2007 O O . GLN B 1 82 ? 11.188 18.312 -0.717 1 93.75 82 GLN B O 1
ATOM 2012 N N . HIS B 1 83 ? 10.109 16.406 -0.286 1 94.31 83 HIS B N 1
ATOM 2013 C CA . HIS B 1 83 ? 10.68 16.25 1.048 1 94.31 83 HIS B CA 1
ATOM 2014 C C . HIS B 1 83 ? 11.32 14.867 1.212 1 94.31 83 HIS B C 1
ATOM 2016 O O . HIS B 1 83 ? 11.023 14.148 2.168 1 94.31 83 HIS B O 1
ATOM 2022 N N . GLN B 1 84 ? 12.156 14.586 0.267 1 89.06 84 GLN B N 1
ATOM 2023 C CA . GLN B 1 84 ? 12.836 13.297 0.253 1 89.06 84 GLN B CA 1
ATOM 2024 C C . GLN B 1 84 ? 13.586 13.055 1.561 1 89.06 84 GLN B C 1
ATOM 2026 O O . GLN B 1 84 ? 14.25 13.961 2.078 1 89.06 84 GLN B O 1
ATOM 2031 N N . GLY B 1 85 ? 13.453 11.867 2.09 1 86.69 85 GLY B N 1
ATOM 2032 C CA . GLY B 1 85 ? 14.125 11.523 3.336 1 86.69 85 GLY B CA 1
ATOM 2033 C C . GLY B 1 85 ? 13.344 11.938 4.566 1 86.69 85 GLY B C 1
ATOM 2034 O O . GLY B 1 85 ? 13.617 11.469 5.672 1 86.69 85 GLY B O 1
ATOM 2035 N N . GLU B 1 86 ? 12.367 12.773 4.414 1 91.94 86 GLU B N 1
ATOM 2036 C CA . GLU B 1 86 ? 11.562 13.273 5.527 1 91.94 86 GLU B CA 1
ATOM 2037 C C . GLU B 1 86 ? 10.156 12.68 5.508 1 91.94 86 GLU B C 1
ATOM 2039 O O . GLU B 1 86 ? 9.594 12.36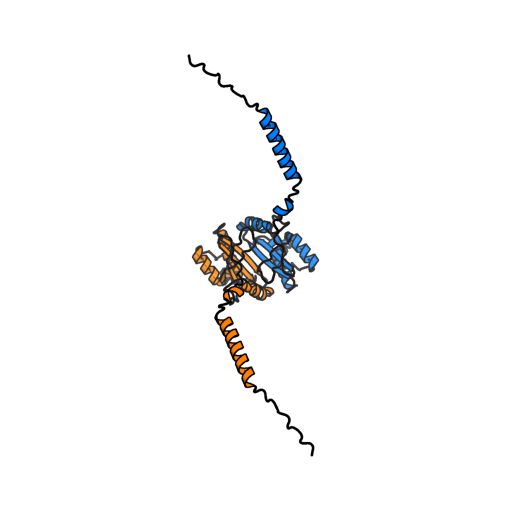7 6.562 1 91.94 86 GLU B O 1
ATOM 2044 N N . VAL B 1 87 ? 9.656 12.656 4.309 1 95.81 87 VAL B N 1
ATOM 2045 C CA . VAL B 1 87 ? 8.289 12.164 4.137 1 95.81 87 VAL B CA 1
ATOM 2046 C C . VAL B 1 87 ? 8.297 10.914 3.266 1 95.81 87 VAL B C 1
ATOM 2048 O O . VAL B 1 87 ? 8.914 10.898 2.197 1 95.81 87 VAL B O 1
ATOM 2051 N N . LYS B 1 88 ? 7.73 9.891 3.77 1 93.94 88 LYS B N 1
ATOM 2052 C CA . LYS B 1 88 ? 7.473 8.695 2.973 1 93.94 88 LYS B CA 1
ATOM 2053 C C . LYS B 1 88 ? 5.977 8.492 2.75 1 93.94 88 LYS B C 1
ATOM 2055 O O . LYS B 1 88 ? 5.168 8.773 3.637 1 93.94 88 LYS B O 1
ATOM 2060 N N . VAL B 1 89 ? 5.637 8.031 1.579 1 95.94 89 VAL B N 1
ATOM 2061 C CA . VAL B 1 89 ? 4.219 7.832 1.304 1 95.94 89 VAL B CA 1
ATOM 2062 C C . VAL B 1 89 ? 3.99 6.434 0.736 1 95.94 89 VAL B C 1
ATOM 2064 O O . VAL B 1 89 ? 4.832 5.91 0.002 1 95.94 89 VAL B O 1
ATOM 2067 N N . PHE B 1 90 ? 2.957 5.809 1.111 1 94.5 90 PHE B N 1
ATOM 2068 C CA . PHE B 1 90 ? 2.486 4.512 0.647 1 94.5 90 PHE B CA 1
ATOM 2069 C C . PHE B 1 90 ? 1.09 4.621 0.05 1 94.5 90 PHE B C 1
ATOM 2071 O O . PHE B 1 90 ? 0.109 4.789 0.778 1 94.5 90 PHE B O 1
ATOM 2078 N N . VAL B 1 91 ? 1.062 4.574 -1.295 1 96.56 91 VAL B N 1
ATOM 2079 C CA . VAL B 1 91 ? -0.218 4.684 -1.986 1 96.56 91 VAL B CA 1
ATOM 2080 C C . VAL B 1 91 ? -0.721 3.295 -2.373 1 96.56 91 VAL B C 1
ATOM 2082 O O . VAL B 1 91 ? -0.099 2.607 -3.186 1 96.56 91 VAL B O 1
ATOM 2085 N N . THR B 1 92 ? -1.826 2.891 -1.776 1 96.81 92 THR B N 1
ATOM 2086 C CA . THR B 1 92 ? -2.4 1.579 -2.049 1 96.81 92 THR B CA 1
ATOM 2087 C C . THR B 1 92 ? -3.688 1.709 -2.861 1 96.81 92 THR B C 1
ATOM 2089 O O .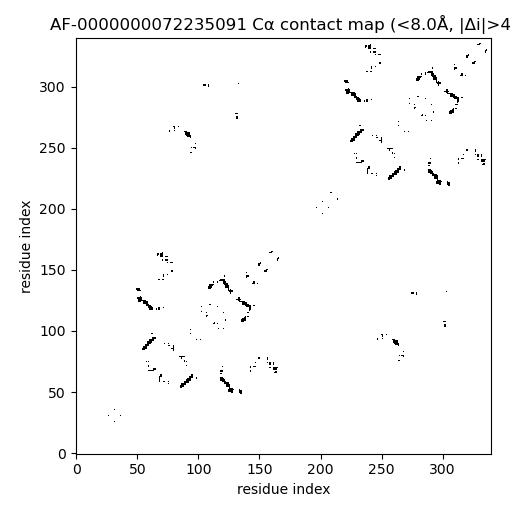 THR B 1 92 ? -4.656 2.316 -2.402 1 96.81 92 THR B O 1
ATOM 2092 N N . MET B 1 93 ? -3.678 1.103 -3.971 1 94.69 93 MET B N 1
ATOM 2093 C CA . MET B 1 93 ? -4.812 1.133 -4.887 1 94.69 93 MET B CA 1
ATOM 2094 C C . MET B 1 93 ? -5.637 -0.144 -4.777 1 94.69 93 MET B C 1
ATOM 2096 O O . MET B 1 93 ? -5.086 -1.245 -4.75 1 94.69 93 MET B O 1
ATOM 2100 N N . ARG B 1 94 ? -6.941 0.031 -4.664 1 93.5 94 ARG B N 1
ATOM 2101 C CA . ARG B 1 94 ? -7.91 -1.062 -4.648 1 93.5 94 ARG B CA 1
ATOM 2102 C C . ARG B 1 94 ? -8.852 -0.974 -5.848 1 93.5 94 ARG B C 1
ATOM 2104 O O . ARG B 1 94 ? -8.953 0.076 -6.484 1 93.5 94 ARG B O 1
ATOM 2111 N N . SER B 1 95 ? -9.484 -2.096 -6.172 1 89.31 95 SER B N 1
ATOM 2112 C CA . SER B 1 95 ? -10.562 -2.043 -7.16 1 89.31 95 SER B CA 1
ATOM 2113 C C . SER B 1 95 ? -11.836 -1.479 -6.555 1 89.31 95 SER B C 1
ATOM 2115 O O . SER B 1 95 ? -12.008 -1.474 -5.332 1 89.31 95 SER B O 1
ATOM 2117 N N . ARG B 1 96 ? -12.703 -1 -7.43 1 91.19 96 ARG B N 1
ATOM 2118 C CA . ARG B 1 96 ? -13.977 -0.474 -6.965 1 91.19 96 ARG B CA 1
ATOM 2119 C C . ARG B 1 96 ? -14.758 -1.534 -6.195 1 91.19 96 ARG B C 1
ATOM 2121 O O . ARG B 1 96 ? -15.383 -1.235 -5.172 1 91.19 96 ARG B O 1
ATOM 2128 N N . GLU B 1 97 ? -14.758 -2.732 -6.645 1 91.56 97 GLU B N 1
ATOM 2129 C CA . GLU B 1 97 ? -15.531 -3.826 -6.055 1 91.56 97 GLU B CA 1
ATOM 2130 C C . GLU B 1 97 ? -14.984 -4.207 -4.684 1 91.56 97 GLU B C 1
ATOM 2132 O O . GLU B 1 97 ? -15.742 -4.582 -3.789 1 91.56 97 GLU B O 1
ATOM 2137 N N . SER B 1 98 ? -13.727 -4.086 -4.504 1 92.62 98 SER B N 1
ATOM 2138 C CA . SER B 1 98 ? -13.102 -4.547 -3.268 1 92.62 98 SER B CA 1
ATOM 2139 C C . SER B 1 98 ? -13.055 -3.436 -2.225 1 92.62 98 SER B C 1
ATOM 2141 O O . SER B 1 98 ? -12.812 -3.693 -1.043 1 92.62 98 SER B O 1
ATOM 2143 N N . TRP B 1 99 ? -13.328 -2.172 -2.623 1 95.12 99 TRP B N 1
ATOM 2144 C CA . TRP B 1 99 ? -13.078 -1.004 -1.786 1 95.12 99 TRP B CA 1
ATOM 2145 C C . TRP B 1 99 ? -13.922 -1.052 -0.518 1 95.12 99 TRP B C 1
ATOM 2147 O O . TRP B 1 99 ? -13.406 -0.856 0.586 1 95.12 99 TRP B O 1
ATOM 2157 N N . PRO B 1 100 ? -15.266 -1.332 -0.593 1 95.75 100 PRO B N 1
ATOM 2158 C CA . PRO B 1 100 ? -16.047 -1.314 0.642 1 95.75 100 PRO B CA 1
ATOM 2159 C C . PRO B 1 100 ? -15.508 -2.27 1.702 1 95.75 100 PRO B C 1
ATOM 2161 O O . PRO B 1 100 ? -15.391 -1.896 2.871 1 95.75 100 PRO B O 1
ATOM 2164 N N . GLN B 1 101 ? -15.117 -3.432 1.307 1 93.94 101 GLN B N 1
ATOM 2165 C CA . GLN B 1 101 ? -14.57 -4.391 2.256 1 93.94 101 GLN B CA 1
ATOM 2166 C C . GLN B 1 101 ? -13.188 -3.961 2.736 1 93.94 101 GLN B C 1
ATOM 2168 O O . GLN B 1 101 ? -12.867 -4.09 3.92 1 93.94 101 GLN B O 1
ATOM 2173 N N . ALA B 1 102 ? -12.367 -3.535 1.809 1 94.44 102 ALA B N 1
ATOM 2174 C CA . ALA B 1 102 ? -11.031 -3.061 2.16 1 94.44 102 ALA B CA 1
ATOM 2175 C C . ALA B 1 102 ? -11.102 -1.925 3.176 1 94.44 102 ALA B C 1
ATOM 2177 O O . ALA B 1 102 ? -10.312 -1.877 4.117 1 94.44 102 ALA B O 1
ATOM 2178 N N . LEU B 1 103 ? -12.055 -0.979 2.961 1 97.75 103 LEU B N 1
ATOM 2179 C CA . LEU B 1 103 ? -12.203 0.15 3.871 1 97.75 103 LEU B CA 1
ATOM 2180 C C . LEU B 1 103 ? -12.578 -0.325 5.27 1 97.75 103 LEU B C 1
ATOM 2182 O O . LEU B 1 103 ? -12.023 0.146 6.262 1 97.75 103 LEU B O 1
ATOM 2186 N N . GLU B 1 104 ? -13.516 -1.188 5.359 1 96.44 104 GLU B N 1
ATOM 2187 C CA . GLU B 1 104 ? -13.945 -1.705 6.656 1 96.44 104 GLU B CA 1
ATOM 2188 C C . GLU B 1 104 ? -12.797 -2.402 7.379 1 96.44 104 GLU B C 1
ATOM 2190 O O . GLU B 1 104 ? -12.617 -2.23 8.586 1 96.44 104 GLU B O 1
ATOM 2195 N N . GLU B 1 105 ? -12 -3.166 6.648 1 93.06 105 GLU B N 1
ATOM 2196 C CA . GLU B 1 105 ? -10.844 -3.836 7.242 1 93.06 105 GLU B CA 1
ATOM 2197 C C . GLU B 1 105 ? -9.812 -2.824 7.727 1 93.06 105 GLU B C 1
ATOM 2199 O O . GLU B 1 105 ? -9.25 -2.977 8.812 1 93.06 105 GLU B O 1
ATOM 2204 N N . THR B 1 106 ? -9.562 -1.832 6.895 1 95.75 106 THR B N 1
ATOM 2205 C CA . THR B 1 106 ? -8.57 -0.812 7.23 1 95.75 106 THR B CA 1
ATOM 2206 C C . THR B 1 106 ? -9 -0.04 8.477 1 95.75 106 THR B C 1
ATOM 2208 O O . THR B 1 106 ? -8.188 0.186 9.383 1 95.75 106 THR B O 1
ATOM 2211 N N . LYS B 1 107 ? -10.227 0.334 8.594 1 97.38 107 LYS B N 1
ATOM 2212 C CA . LYS B 1 107 ? -10.727 1.144 9.703 1 97.38 107 LYS B CA 1
ATOM 2213 C C . LYS B 1 107 ? -10.531 0.429 11.039 1 97.38 107 LYS B C 1
ATOM 2215 O O . LYS B 1 107 ? -10.375 1.074 12.078 1 97.38 107 LYS B O 1
ATOM 2220 N N . LYS B 1 108 ? -10.492 -0.865 11.078 1 94.94 108 LYS B N 1
ATOM 2221 C CA . LYS B 1 108 ? -10.344 -1.655 12.305 1 94.94 108 LYS B CA 1
ATOM 2222 C C . LYS B 1 108 ? -9.016 -1.358 12.992 1 94.94 108 LYS B C 1
ATOM 2224 O O . LYS B 1 108 ? -8.891 -1.535 14.211 1 94.94 108 LYS B O 1
ATOM 2229 N N . HIS B 1 109 ? -8.109 -0.878 12.234 1 93.62 109 HIS B N 1
ATOM 2230 C CA . HIS B 1 109 ? -6.758 -0.766 12.766 1 93.62 109 HIS B CA 1
ATOM 2231 C C . HIS B 1 109 ? -6.359 0.694 12.953 1 93.62 109 HIS B C 1
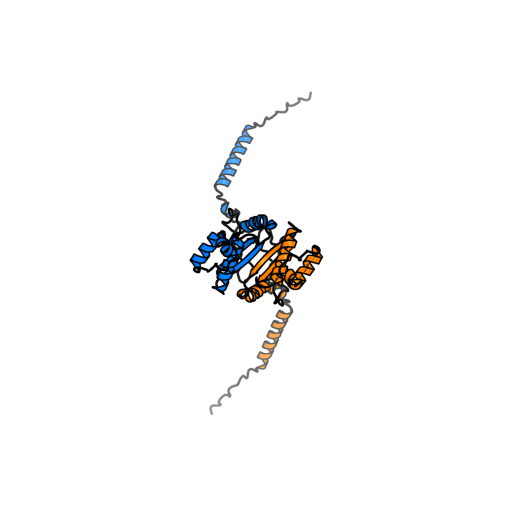ATOM 2233 O O . HIS B 1 109 ? -5.227 0.988 13.344 1 93.62 109 HIS B O 1
ATOM 2239 N N . ILE B 1 110 ? -7.215 1.579 12.672 1 96.62 110 ILE B N 1
ATOM 2240 C CA . ILE B 1 110 ? -6.887 3 12.727 1 96.62 110 ILE B CA 1
ATOM 2241 C C . ILE B 1 110 ? -7.852 3.715 13.672 1 96.62 110 ILE B C 1
ATOM 2243 O O . ILE B 1 110 ? -8.961 4.09 13.273 1 96.62 110 ILE B O 1
ATOM 2247 N N . PRO B 1 111 ? -7.395 3.994 14.898 1 96.19 111 PRO B N 1
ATOM 2248 C CA . PRO B 1 111 ? -8.258 4.734 15.828 1 96.19 111 PRO B CA 1
ATOM 2249 C C . PRO B 1 111 ? -8.719 6.074 15.258 1 96.19 111 PRO B C 1
ATOM 2251 O O . PRO B 1 111 ? -7.914 6.824 14.695 1 96.19 111 PRO B O 1
ATOM 2254 N N . GLY B 1 112 ? -10.023 6.324 15.359 1 97.12 112 GLY B N 1
ATOM 2255 C CA . GLY B 1 112 ? -10.586 7.586 14.898 1 97.12 112 GLY B CA 1
ATOM 2256 C C . GLY B 1 112 ? -11.18 7.504 13.508 1 97.12 112 GLY B C 1
ATOM 2257 O O . GLY B 1 112 ? -11.812 8.453 13.047 1 97.12 112 GLY B O 1
ATOM 2258 N N . ALA B 1 113 ? -11.062 6.387 12.836 1 98.38 113 ALA B N 1
ATOM 2259 C CA . ALA B 1 113 ? -11.523 6.258 11.453 1 98.38 113 ALA B CA 1
ATOM 2260 C C . ALA B 1 113 ? -12.906 5.613 11.391 1 98.38 113 ALA B C 1
ATOM 2262 O O . ALA B 1 113 ? -13.43 5.355 10.305 1 98.38 113 ALA B O 1
ATOM 2263 N N . GLU B 1 114 ? -13.484 5.383 12.461 1 97.75 114 GLU B N 1
ATOM 2264 C CA . GLU B 1 114 ? -14.68 4.547 12.555 1 97.75 114 GLU B CA 1
ATOM 2265 C C . GLU B 1 114 ? -15.781 5.051 11.625 1 97.75 114 GLU B C 1
ATOM 2267 O O . GLU B 1 114 ? -16.5 4.254 11.016 1 97.75 114 GLU B O 1
ATOM 2272 N N . GLU B 1 115 ? -15.875 6.34 11.531 1 97.88 115 GLU B N 1
ATOM 2273 C CA . GLU B 1 115 ? -17.016 6.895 10.812 1 97.88 115 GLU B CA 1
ATOM 2274 C C . GLU B 1 115 ? -16.641 7.23 9.367 1 97.88 115 GLU B C 1
ATOM 2276 O O . GLU B 1 115 ? -17.5 7.688 8.594 1 97.88 115 GLU B O 1
ATOM 2281 N N . HIS B 1 116 ? -15.445 7.047 8.969 1 98.44 116 HIS B N 1
ATOM 2282 C CA . HIS B 1 116 ? -15.023 7.383 7.613 1 98.44 116 HIS B CA 1
ATOM 2283 C C . HIS B 1 116 ? -15.648 6.438 6.59 1 98.44 116 HIS B C 1
ATOM 2285 O O . HIS B 1 116 ? -15.68 5.223 6.797 1 98.44 116 HIS B O 1
ATOM 2291 N N . ARG B 1 117 ? -16.094 6.984 5.461 1 97.81 117 ARG B N 1
ATOM 2292 C CA . ARG B 1 117 ? -16.812 6.145 4.508 1 97.81 117 ARG B CA 1
ATOM 2293 C C . ARG B 1 117 ? -16.375 6.441 3.078 1 97.81 117 ARG B C 1
ATOM 2295 O O . ARG B 1 117 ? -16.859 5.812 2.135 1 97.81 117 ARG B O 1
ATOM 2302 N N . THR B 1 118 ? -15.492 7.324 2.895 1 97.12 118 THR B N 1
ATOM 2303 C CA . THR B 1 118 ? -15.195 7.816 1.555 1 97.12 118 THR B CA 1
ATOM 2304 C C . THR B 1 118 ? -13.836 7.312 1.085 1 97.12 118 THR B C 1
ATOM 2306 O O . THR B 1 118 ? -13.094 6.695 1.854 1 97.12 118 THR B O 1
ATOM 2309 N N . SER B 1 119 ? -13.516 7.535 -0.192 1 97.81 119 SER B N 1
ATOM 2310 C CA . SER B 1 119 ? -12.211 7.34 -0.817 1 97.81 119 SER B CA 1
ATOM 2311 C C . SER B 1 119 ? -11.555 8.672 -1.155 1 97.81 119 SER B C 1
ATOM 2313 O O . SER B 1 119 ? -12.18 9.539 -1.771 1 97.81 119 SER B O 1
ATOM 2315 N N . PRO B 1 120 ? -10.367 8.719 -0.77 1 98.44 120 PRO B N 1
ATOM 2316 C CA . PRO B 1 120 ? -9.477 7.793 -0.071 1 98.44 120 PRO B CA 1
ATOM 2317 C C . PRO B 1 120 ? -9.594 7.887 1.448 1 98.44 120 PRO B C 1
ATOM 2319 O O . PRO B 1 120 ? -10.289 8.766 1.962 1 98.44 120 PRO B O 1
ATOM 2322 N N . ILE B 1 121 ? -9.062 6.887 2.105 1 98.88 121 ILE B N 1
ATOM 2323 C CA . ILE B 1 121 ? -8.711 7.027 3.514 1 98.88 121 ILE B CA 1
ATOM 2324 C C . ILE B 1 121 ? -7.211 7.281 3.648 1 98.88 121 ILE B C 1
ATOM 2326 O O . ILE B 1 121 ? -6.402 6.645 2.971 1 98.88 121 ILE B O 1
ATOM 2330 N N . VAL B 1 122 ? -6.875 8.258 4.441 1 98.88 122 VAL B N 1
ATOM 2331 C CA . VAL B 1 122 ? -5.477 8.617 4.66 1 98.88 122 VAL B CA 1
ATOM 2332 C C . VAL B 1 122 ? -5.148 8.523 6.148 1 98.88 122 VAL B C 1
ATOM 2334 O O . VAL B 1 122 ? -5.941 8.938 6.996 1 98.88 122 VAL B O 1
ATOM 2337 N N . TYR B 1 123 ? -4.008 7.938 6.484 1 98.56 123 TYR B N 1
ATOM 2338 C CA . TYR B 1 123 ? -3.531 7.789 7.855 1 98.56 123 TYR B CA 1
ATOM 2339 C C . TYR B 1 123 ? -2.008 7.812 7.906 1 98.56 123 TYR B C 1
ATOM 2341 O O . TYR B 1 123 ? -1.345 7.867 6.867 1 98.56 123 TYR B O 1
ATOM 2349 N N . GLU B 1 124 ? -1.507 7.926 9.156 1 97.94 124 GLU B N 1
ATOM 2350 C CA . GLU B 1 124 ? -0.066 8.125 9.273 1 97.94 124 GLU B CA 1
ATOM 2351 C C . GLU B 1 124 ? 0.532 7.219 10.352 1 97.94 124 GLU B C 1
ATOM 2353 O O . GLU B 1 124 ? -0.162 6.816 11.289 1 97.94 124 GLU B O 1
ATOM 2358 N N . GLY B 1 125 ? 1.782 6.828 10.203 1 96.12 125 GLY B N 1
ATOM 2359 C CA . GLY B 1 125 ? 2.617 6.016 11.078 1 96.12 125 GLY B CA 1
ATOM 2360 C C . GLY B 1 125 ? 3.826 5.434 10.367 1 96.12 125 GLY B C 1
ATOM 2361 O O . GLY B 1 125 ? 3.695 4.809 9.312 1 96.12 125 GLY B O 1
ATOM 2362 N N . CYS B 1 126 ? 4.988 5.574 11.008 1 95.62 126 CYS B N 1
ATOM 2363 C CA . CYS B 1 126 ? 6.199 5.102 10.344 1 95.62 126 CYS B CA 1
ATOM 2364 C C . CYS B 1 126 ? 6.672 3.785 10.945 1 95.62 126 CYS B C 1
ATOM 2366 O O . CYS B 1 126 ? 6.676 3.623 12.164 1 95.62 126 CYS B O 1
ATOM 2368 N N . PRO B 1 127 ? 7.043 2.844 10.047 1 90.44 127 PRO B N 1
ATOM 2369 C CA . PRO B 1 127 ? 7.609 1.607 10.586 1 90.44 127 PRO B CA 1
ATOM 2370 C C . PRO B 1 127 ? 8.977 1.822 11.242 1 90.44 127 PRO B C 1
ATOM 2372 O O . PRO B 1 127 ? 9.727 2.713 10.836 1 90.44 127 PRO B O 1
ATOM 2375 N N . SER B 1 128 ? 9.18 1 12.188 1 89.06 128 SER B N 1
ATOM 2376 C CA . SER B 1 128 ? 10.531 0.933 12.727 1 89.06 128 SER B CA 1
ATOM 2377 C C . SER B 1 128 ? 11.438 0.097 11.828 1 89.06 128 SER B C 1
ATOM 2379 O O . SER B 1 128 ? 10.969 -0.583 10.914 1 89.06 128 SER B O 1
ATOM 2381 N N . GLU B 1 129 ? 12.695 0.132 12.047 1 83.81 129 GLU B N 1
ATOM 2382 C CA . GLU B 1 129 ? 13.68 -0.52 11.188 1 83.81 129 GLU B CA 1
ATOM 2383 C C . GLU B 1 129 ? 13.469 -2.029 11.148 1 83.81 129 GLU B C 1
ATOM 2385 O O . GLU B 1 129 ? 13.773 -2.68 10.148 1 83.81 129 GLU B O 1
ATOM 2390 N N . ASP B 1 130 ? 12.828 -2.529 12.148 1 83.06 130 ASP B N 1
ATOM 2391 C CA . ASP B 1 130 ? 12.734 -3.979 12.281 1 83.06 130 ASP B CA 1
ATOM 2392 C C . ASP B 1 130 ? 11.406 -4.496 11.734 1 83.06 130 ASP B C 1
ATOM 2394 O O . ASP B 1 130 ? 11.109 -5.688 11.836 1 83.06 130 ASP B O 1
ATOM 2398 N N . ARG B 1 131 ? 10.633 -3.576 11.188 1 85 131 ARG B N 1
ATOM 2399 C CA . ARG B 1 131 ? 9.328 -3.99 10.688 1 85 131 ARG B CA 1
ATOM 2400 C C . ARG B 1 131 ? 9.031 -3.354 9.336 1 85 131 ARG B C 1
ATOM 2402 O O . ARG B 1 131 ? 9.406 -2.205 9.086 1 85 131 ARG B O 1
ATOM 2409 N N . LYS B 1 132 ? 8.289 -4.055 8.578 1 86.69 132 LYS B N 1
ATOM 2410 C CA . LYS B 1 132 ? 7.879 -3.527 7.281 1 86.69 132 LYS B CA 1
ATOM 2411 C C . LYS B 1 132 ? 6.758 -2.506 7.434 1 86.69 132 LYS B C 1
ATOM 2413 O O . LYS B 1 132 ? 6.637 -1.584 6.625 1 86.69 132 LYS B O 1
ATOM 2418 N N . ALA B 1 133 ? 5.996 -2.715 8.508 1 88.81 133 ALA B N 1
ATOM 2419 C CA . ALA B 1 133 ? 4.84 -1.853 8.742 1 88.81 133 ALA B CA 1
ATOM 2420 C C . ALA B 1 133 ? 4.832 -1.327 10.172 1 88.81 133 ALA B C 1
ATOM 2422 O O . ALA B 1 133 ? 5.344 -1.981 11.086 1 88.81 133 ALA B O 1
ATOM 2423 N N . PRO B 1 134 ? 4.242 -0.144 10.344 1 92 134 PRO B N 1
ATOM 2424 C CA . PRO B 1 134 ? 4.105 0.369 11.711 1 92 134 PRO B CA 1
ATOM 2425 C C . PRO B 1 134 ? 3.174 -0.481 12.57 1 92 134 PRO B C 1
ATOM 2427 O O . PRO B 1 134 ? 2.359 -1.24 12.039 1 92 134 PRO B O 1
ATOM 2430 N N . THR B 1 135 ? 3.295 -0.277 13.875 1 88.31 135 THR B N 1
ATOM 2431 C CA . THR B 1 135 ? 2.459 -1.03 14.797 1 88.31 135 THR B CA 1
ATOM 2432 C C . THR B 1 135 ? 1.187 -0.256 15.133 1 88.31 135 THR B C 1
ATOM 2434 O O . THR B 1 135 ? 0.227 -0.825 15.656 1 88.31 135 THR B O 1
ATOM 2437 N N . CYS B 1 136 ? 1.226 1 14.852 1 92.94 136 CYS B N 1
ATOM 2438 C CA . CYS B 1 136 ? 0.046 1.818 15.109 1 92.94 136 CYS B CA 1
ATOM 2439 C C . CYS B 1 136 ? -0.098 2.916 14.062 1 92.94 136 CYS B C 1
ATOM 2441 O O . CYS B 1 136 ? 0.882 3.305 13.43 1 92.94 136 CYS B O 1
ATOM 2443 N N . PHE B 1 137 ? -1.319 3.408 13.969 1 96.62 137 PHE B N 1
ATOM 2444 C CA . PHE B 1 137 ? -1.65 4.406 12.953 1 96.62 137 PHE B CA 1
ATOM 2445 C C . PHE B 1 137 ? -2.5 5.52 13.555 1 96.62 137 PHE B C 1
ATOM 2447 O O . PHE B 1 137 ? -3.264 5.293 14.492 1 96.62 137 PHE B O 1
ATOM 2454 N N . LYS B 1 138 ? -2.311 6.676 13.062 1 97.62 138 LYS B N 1
ATOM 2455 C CA . LYS B 1 138 ? -3.146 7.836 13.367 1 97.62 138 LYS B CA 1
ATOM 2456 C C . LYS B 1 138 ? -4.008 8.227 12.172 1 97.62 138 LYS B C 1
ATOM 2458 O O . LYS B 1 138 ? -3.5 8.367 11.055 1 97.62 138 LYS B O 1
ATOM 2463 N N . PHE B 1 139 ? -5.234 8.461 12.438 1 98.75 139 PHE B N 1
ATOM 2464 C CA . PHE B 1 139 ? -6.188 8.82 11.391 1 98.75 139 PHE B CA 1
ATOM 2465 C C . PHE B 1 139 ? -5.98 10.258 10.938 1 98.75 139 PHE B C 1
ATOM 2467 O O . PHE B 1 139 ? -5.844 11.164 11.766 1 98.75 139 PHE B O 1
ATOM 2474 N N . VAL B 1 140 ? -5.953 10.5 9.625 1 98.75 140 VAL B N 1
ATOM 2475 C CA . VAL B 1 140 ? -5.875 11.844 9.055 1 98.75 140 VAL B CA 1
ATOM 2476 C C . VAL B 1 140 ? -7.227 12.234 8.469 1 98.75 140 VAL B C 1
ATOM 2478 O O . VAL B 1 140 ? -7.777 13.289 8.812 1 98.75 140 VAL B O 1
ATOM 2481 N N . GLY B 1 141 ? -7.762 11.383 7.555 1 98.69 141 GLY B N 1
ATOM 2482 C CA . GLY B 1 141 ? -9.055 11.672 6.949 1 98.69 141 GLY B CA 1
ATOM 2483 C C . GLY B 1 141 ? -9.125 11.281 5.484 1 98.69 141 GLY B C 1
ATOM 2484 O O . GLY B 1 141 ? -8.531 10.289 5.07 1 98.69 141 GLY B O 1
ATOM 2485 N N . GLY B 1 142 ? -9.984 12.016 4.762 1 98.31 142 GLY B N 1
ATOM 2486 C CA . GLY B 1 142 ? -10.031 11.906 3.312 1 98.31 142 GLY B CA 1
ATOM 2487 C C . GLY B 1 142 ? -9.07 12.844 2.607 1 98.31 142 GLY B C 1
ATOM 2488 O O . GLY B 1 142 ? -8.062 13.258 3.182 1 98.31 142 GLY B O 1
ATOM 2489 N N . PHE B 1 143 ? -9.367 13.141 1.341 1 97.44 143 PHE B N 1
ATOM 2490 C CA . PHE B 1 143 ? -8.484 13.977 0.543 1 97.44 143 PHE B CA 1
ATOM 2491 C C . PHE B 1 143 ? -8.375 15.375 1.139 1 97.44 143 PHE B C 1
ATOM 2493 O O . PHE B 1 143 ? -7.273 15.906 1.296 1 97.44 143 PHE B O 1
ATOM 2500 N N . THR B 1 144 ? -9.5 15.922 1.509 1 97.19 144 THR B N 1
ATOM 2501 C CA . THR B 1 144 ? -9.5 17.312 1.973 1 97.19 144 THR B CA 1
ATOM 2502 C C . THR B 1 144 ? -8.672 17.453 3.248 1 97.19 144 THR B C 1
ATOM 2504 O O . THR B 1 144 ? -7.855 18.359 3.367 1 97.19 144 THR B O 1
ATOM 2507 N N . GLU B 1 145 ? -8.914 16.594 4.195 1 98.31 145 GLU B N 1
ATOM 2508 C CA . GLU B 1 145 ? -8.156 16.641 5.441 1 98.31 145 GLU B CA 1
ATOM 2509 C C . GLU B 1 145 ? -6.672 16.391 5.191 1 98.31 145 GLU B C 1
ATOM 2511 O O . GLU B 1 145 ? -5.816 17.031 5.816 1 98.31 145 GLU B O 1
ATOM 2516 N N . PHE B 1 146 ? -6.418 15.5 4.297 1 98.62 146 PHE B N 1
ATOM 2517 C CA . PHE B 1 146 ? -5.027 15.219 3.951 1 98.62 146 PHE B CA 1
ATOM 2518 C C . PHE B 1 146 ? -4.363 16.453 3.344 1 98.62 146 PHE B C 1
ATOM 2520 O O . PHE B 1 146 ? -3.252 16.812 3.73 1 98.62 146 PHE B O 1
ATOM 2527 N N . PHE B 1 147 ? -5.031 17.078 2.4 1 97.75 147 PHE B N 1
ATOM 2528 C CA . PHE B 1 147 ? -4.516 18.281 1.751 1 97.75 147 PHE B CA 1
ATOM 2529 C C . PHE B 1 147 ? -4.223 19.375 2.777 1 97.75 147 PHE B C 1
ATOM 2531 O O . PHE B 1 147 ? -3.164 20 2.742 1 97.75 147 PHE B O 1
ATOM 2538 N N . GLN B 1 148 ? -5.109 19.578 3.678 1 98.12 148 GLN B N 1
ATOM 2539 C CA . GLN B 1 148 ? -4.953 20.594 4.707 1 98.12 148 GLN B CA 1
ATOM 2540 C C . GLN B 1 148 ? -3.785 20.266 5.637 1 98.12 148 GLN B C 1
ATOM 2542 O O . GLN B 1 148 ? -2.963 21.125 5.941 1 98.12 148 GLN B O 1
ATOM 2547 N N . GLU B 1 149 ? -3.73 19.031 6.09 1 98.19 149 GLU B N 1
ATOM 2548 C CA . GLU B 1 149 ? -2.664 18.594 6.988 1 98.19 149 GLU B CA 1
ATOM 2549 C C . GLU B 1 149 ? -1.296 18.719 6.324 1 98.19 149 GLU B C 1
ATOM 2551 O O . GLU B 1 149 ? -0.346 19.219 6.938 1 98.19 149 GLU B O 1
ATOM 2556 N N . ALA B 1 150 ? -1.198 18.281 5.117 1 97.75 150 ALA B N 1
ATOM 2557 C CA . ALA B 1 150 ? 0.059 18.375 4.379 1 97.75 150 ALA B CA 1
ATOM 2558 C C . ALA B 1 150 ? 0.484 19.812 4.172 1 97.75 150 ALA B C 1
ATOM 2560 O O . ALA B 1 150 ? 1.654 20.156 4.355 1 97.75 150 ALA B O 1
ATOM 2561 N N . THR B 1 151 ? -0.507 20.594 3.789 1 97.38 151 THR B N 1
ATOM 2562 C CA . THR B 1 151 ? -0.217 22.016 3.557 1 97.38 151 THR B CA 1
ATOM 2563 C C . THR B 1 151 ? 0.24 22.688 4.844 1 97.38 151 THR B C 1
ATOM 2565 O O . THR B 1 151 ? 1.192 23.469 4.836 1 97.38 151 THR B O 1
ATOM 2568 N N . LYS B 1 152 ? -0.413 22.422 5.926 1 98 152 LYS B N 1
ATOM 2569 C CA . LYS B 1 152 ? -0.067 23.016 7.219 1 98 152 LYS B CA 1
ATOM 2570 C C . LYS B 1 152 ? 1.349 22.625 7.637 1 98 152 LYS B C 1
ATOM 2572 O O . LYS B 1 152 ? 2.117 23.469 8.102 1 98 152 LYS B O 1
ATOM 2577 N N . ARG B 1 153 ? 1.771 21.375 7.461 1 97.69 153 ARG B N 1
ATOM 2578 C CA . ARG B 1 153 ? 3.031 20.844 7.977 1 97.69 153 ARG B CA 1
ATOM 2579 C C . ARG B 1 153 ? 4.176 21.109 7.008 1 97.69 153 ARG B C 1
ATOM 2581 O O . ARG B 1 153 ? 5.32 21.297 7.426 1 97.69 153 ARG B O 1
ATOM 2588 N N . PHE B 1 154 ? 3.926 21.219 5.691 1 97.56 154 PHE B N 1
ATOM 2589 C CA . PHE B 1 154 ? 5.031 21.188 4.742 1 97.56 154 PHE B CA 1
ATOM 2590 C C . PHE B 1 154 ? 4.891 22.312 3.715 1 97.56 154 PHE B C 1
ATOM 2592 O O . PHE B 1 154 ? 5.719 22.438 2.812 1 97.56 154 PHE B O 1
ATOM 2599 N N . GLY B 1 155 ? 3.807 23.047 3.781 1 96.06 155 GLY B N 1
ATOM 2600 C CA . GLY B 1 155 ? 3.582 24.109 2.811 1 96.06 155 GLY B CA 1
ATOM 2601 C C . GLY B 1 155 ? 2.76 23.656 1.616 1 96.06 155 GLY B C 1
ATOM 2602 O O . GLY B 1 155 ? 2.416 22.484 1.499 1 96.06 155 GLY B O 1
ATOM 2603 N N . PRO B 1 156 ? 2.408 24.594 0.784 1 94.12 156 PRO B N 1
ATOM 2604 C CA . PRO B 1 156 ? 1.531 24.297 -0.351 1 94.12 156 PRO B CA 1
ATOM 2605 C C . PRO B 1 156 ? 2.197 23.391 -1.385 1 94.12 156 PRO B C 1
ATOM 2607 O O . PRO B 1 156 ? 3.4 23.516 -1.631 1 94.12 156 PRO B O 1
ATOM 2610 N N . VAL B 1 157 ? 1.44 22.5 -1.925 1 92.88 157 VAL B N 1
ATOM 2611 C CA . VAL B 1 157 ? 1.867 21.625 -3.012 1 92.88 157 VAL B CA 1
ATOM 2612 C C . VAL B 1 157 ? 1.076 21.953 -4.277 1 92.88 157 VAL B C 1
ATOM 2614 O O . VAL B 1 157 ? -0.149 22.078 -4.234 1 92.88 157 VAL B O 1
ATOM 2617 N N . ASP B 1 158 ? 1.775 22.078 -5.348 1 90.94 158 ASP B N 1
ATOM 2618 C CA . ASP B 1 158 ? 1.114 22.375 -6.613 1 90.94 158 ASP B CA 1
ATOM 2619 C C . ASP B 1 158 ? 0.446 21.125 -7.191 1 90.94 158 ASP B C 1
ATOM 2621 O O . ASP B 1 158 ? 1.126 20.172 -7.566 1 90.94 158 ASP B O 1
ATOM 2625 N N . LEU B 1 159 ? -0.879 21.172 -7.395 1 92.19 159 LEU B N 1
ATOM 2626 C CA . LEU B 1 159 ? -1.61 20 -7.859 1 92.19 159 LEU B CA 1
ATOM 2627 C C . LEU B 1 159 ? -2.176 20.234 -9.258 1 92.19 159 LEU B C 1
ATOM 2629 O O . LEU B 1 159 ? -3.041 19.484 -9.711 1 92.19 159 LEU B O 1
ATOM 2633 N N . THR B 1 160 ? -1.729 21.188 -9.938 1 87.69 160 THR B N 1
ATOM 2634 C CA . THR B 1 160 ? -2.291 21.578 -11.227 1 87.69 160 THR B CA 1
ATOM 2635 C C . THR B 1 160 ? -2.129 20.453 -12.25 1 87.69 160 THR B C 1
ATOM 2637 O O . THR B 1 160 ? -2.945 20.312 -13.164 1 87.69 160 THR B O 1
ATOM 2640 N N . ASP B 1 161 ? -1.11 19.609 -12.141 1 84.88 161 ASP B N 1
ATOM 2641 C CA . ASP B 1 161 ? -0.878 18.531 -13.102 1 84.88 161 ASP B CA 1
ATOM 2642 C C . ASP B 1 161 ? -1.532 17.234 -12.648 1 84.88 161 ASP B C 1
ATOM 2644 O O . ASP B 1 161 ? -1.407 16.203 -13.312 1 84.88 161 ASP B O 1
ATOM 2648 N N . CYS B 1 162 ? -2.289 17.328 -11.586 1 87.75 162 CYS B N 1
ATOM 2649 C CA . CYS B 1 162 ? -2.953 16.125 -11.086 1 87.75 162 CYS B CA 1
ATOM 2650 C C . CYS B 1 162 ? -4.332 15.969 -11.711 1 87.75 162 CYS B C 1
ATOM 2652 O O . CYS B 1 162 ? -4.992 16.953 -12.031 1 87.75 162 CYS B O 1
ATOM 2654 N N . ALA B 1 163 ? -4.758 14.633 -12.18 1 65.06 163 ALA B N 1
ATOM 2655 C CA . ALA B 1 163 ? -5.957 14.289 -12.938 1 65.06 163 ALA B CA 1
ATOM 2656 C C . ALA B 1 163 ? -7.172 15.062 -12.422 1 65.06 163 ALA B C 1
ATOM 2658 O O . ALA B 1 163 ? -7.965 15.578 -13.211 1 65.06 163 ALA B O 1
ATOM 2659 N N . LYS B 1 164 ? -7.859 14.773 -11.289 1 58.19 164 LYS B N 1
ATOM 2660 C CA . LYS B 1 164 ? -9.094 15.492 -10.977 1 58.19 164 LYS B CA 1
ATOM 2661 C C . LYS B 1 164 ? -8.891 17 -11.078 1 58.19 164 LYS B C 1
ATOM 2663 O O . LYS B 1 164 ? -9.812 17.734 -11.453 1 58.19 164 LYS B O 1
ATOM 2668 N N . PHE B 1 165 ? -7.898 17.531 -10.586 1 50.12 165 PHE B N 1
ATOM 2669 C CA . PHE B 1 165 ? -7.734 18.969 -10.727 1 50.12 165 PHE B CA 1
ATOM 2670 C C . PHE B 1 165 ? -7.836 19.391 -12.188 1 50.12 165 PHE B C 1
ATOM 2672 O O . PHE B 1 165 ? -8.305 20.484 -12.5 1 50.12 165 PHE B O 1
ATOM 2679 N N . GLN B 1 166 ? -7.543 18.438 -13.062 1 44.84 166 GLN B N 1
ATOM 2680 C CA . GLN B 1 166 ? -7.73 18.859 -14.438 1 44.84 166 GLN B CA 1
ATOM 2681 C C . GLN B 1 166 ? -9.211 18.969 -14.789 1 44.84 166 GLN B C 1
ATOM 2683 O O . GLN B 1 166 ? -9.625 19.859 -15.531 1 44.84 166 GLN B O 1
ATOM 2688 N N . ALA B 1 167 ? -10.047 18.016 -14.32 1 40.06 167 ALA B N 1
ATOM 2689 C CA . ALA B 1 167 ? -11.43 18.094 -14.773 1 40.06 167 ALA B CA 1
ATOM 2690 C C . ALA B 1 167 ? -12.125 19.328 -14.203 1 40.06 167 ALA B C 1
ATOM 2692 O O . ALA B 1 167 ? -13.055 19.859 -14.812 1 40.06 167 ALA B O 1
ATOM 2693 N N . GLN B 1 168 ? -11.93 19.672 -12.977 1 36.38 168 GLN B N 1
ATOM 2694 C CA . GLN B 1 168 ? -12.719 20.812 -12.539 1 36.38 168 GLN B CA 1
ATOM 2695 C C . GLN B 1 168 ? -12.406 22.062 -13.375 1 36.38 168 GLN B C 1
ATOM 2697 O O . GLN B 1 168 ? -13.18 23.016 -13.375 1 36.38 168 GLN B O 1
ATOM 2702 N N . ARG B 1 169 ? -11.266 22.234 -13.875 1 34.38 169 ARG B N 1
ATOM 2703 C CA . ARG B 1 169 ? -11.188 23.438 -14.711 1 34.38 169 ARG B CA 1
ATOM 2704 C C . ARG B 1 169 ? -11.938 23.234 -16.031 1 34.38 169 ARG B C 1
ATOM 2706 O O . ARG B 1 169 ? -12.031 24.156 -16.844 1 34.38 169 ARG B O 1
ATOM 2713 N N . LEU B 1 170 ? -12.359 22.031 -16.375 1 26.77 170 LEU B N 1
ATOM 2714 C CA . LEU B 1 170 ? -13.18 22.125 -17.578 1 26.77 170 LEU B CA 1
ATOM 2715 C C . LEU B 1 170 ? -14.625 22.453 -17.219 1 26.77 170 LEU B C 1
ATOM 2717 O O . LEU B 1 170 ? -15.164 21.922 -16.25 1 26.77 170 LEU B O 1
#

Secondary structure (DSSP, 8-state):
-------------THHHHHHHHHHHHHHHHHHHH----HHHHT----------SSEEEEEEEETT-HHHHHHHHHHHHHHHHTTTTEEEEEEEE-TTTHHHHHHHHHTTSTT-TT--SS-EEEE-PPPTT-SS-S--EEEESHHHHHHHHHHHH-----TTSHHHHHHT-/-------------THHHHHHHHHHHHHHHHHHHH----HHHHT----------SSEEEEEEEETT-HHHHHHHHHHHHHHHHTTTTEEEEEEEE-TTTHHHHHHHHHTTSTT-TT--SS-EEEE----TT-SS-S--EEEESHHHHHHHHHHHH-----TTSHHHHHHT-